Protein AF-A0A0A0N286-F1 (afdb_monomer_lite)

Sequence (218 aa):
VTVPFTLQSCTKPLTYGIALEQLGQEVVHSYVGQEPSGRNFNELVLDYNKKPHNPMINAGAILICSLLKTLVKSELTLAEKFDYTMDYFKRLAGGEYLGFNNSVFLSERESADRNYALGFYMRENKCYPEKTNLKECMDFYFQCCAMEANCESMSVMAATLANGGICPITEEKVLKPDSIRDVLSLMHSCGMYDYSGQFAFKVGLPAKSGVCGGMLVV

pLDDT: mean 96.51, std 3.92, range [70.81, 98.88]

Foldseek 3Di:
DFDKDFCALVLQLLLLLVLCQQPNDVVLCVQAAQAAPVDFLLDLDADPLLHHHHSSGLLNVLQSLQCLCCPPPVVDDLVVSLVVSQVLLCQLLVNADKAFDVVQLVVCVVVVPSSVVSLVSSVVSVSHDPPGDSVSSVSSSSRSRRMMDDPSSLQQNLVCLVVQQQRPVNRDRSGHNVSSVSSFSCLQQPADGVCSVVCCVPPVWRWHDRPRRDMRTD

Radius of gyration: 15.81 Å; chains: 1; bounding box: 43×36×38 Å

Structure (mmCIF, N/CA/C/O backbone):
data_AF-A0A0A0N286-F1
#
_entry.id   AF-A0A0A0N286-F1
#
loop_
_atom_site.group_PDB
_atom_site.id
_atom_site.type_symbol
_atom_site.label_atom_id
_atom_site.label_alt_id
_atom_site.label_comp_id
_atom_site.label_asym_id
_atom_site.label_entity_id
_atom_site.label_seq_id
_atom_site.pdbx_PDB_ins_code
_atom_site.Cartn_x
_atom_site.Cartn_y
_atom_site.Cartn_z
_atom_site.occupancy
_atom_site.B_iso_or_equiv
_atom_site.auth_seq_id
_atom_site.auth_comp_id
_atom_site.auth_asym_id
_atom_site.auth_atom_id
_atom_site.pdbx_PDB_model_num
ATOM 1 N N . VAL A 1 1 ? 16.771 0.073 -14.067 1.00 70.81 1 VAL A N 1
ATOM 2 C CA . VAL A 1 1 ? 16.252 1.379 -14.571 1.00 70.81 1 VAL A CA 1
ATOM 3 C C . VAL A 1 1 ? 16.166 2.276 -13.363 1.00 70.81 1 VAL A C 1
ATOM 5 O O . VAL A 1 1 ? 15.361 2.007 -12.480 1.00 70.81 1 VAL A O 1
ATOM 8 N N . THR A 1 2 ? 17.030 3.284 -13.308 1.00 88.94 2 THR A N 1
ATOM 9 C CA . THR A 1 2 ? 17.309 4.064 -12.092 1.00 88.94 2 THR A CA 1
ATOM 10 C C . THR A 1 2 ? 16.474 5.336 -11.966 1.00 88.94 2 THR A C 1
ATOM 12 O O . THR A 1 2 ? 16.573 6.023 -10.955 1.00 88.94 2 THR A O 1
ATOM 15 N N . VAL A 1 3 ? 15.650 5.656 -12.970 1.00 96.31 3 VAL A N 1
ATOM 16 C CA . VAL A 1 3 ? 14.783 6.842 -12.966 1.00 96.31 3 VAL A CA 1
ATOM 17 C C . VAL A 1 3 ? 13.722 6.696 -11.867 1.00 96.31 3 VAL A C 1
ATOM 19 O O . VAL A 1 3 ? 12.961 5.725 -11.913 1.00 96.31 3 VAL A O 1
ATOM 22 N N . PRO A 1 4 ? 13.650 7.627 -10.897 1.00 96.88 4 PRO A N 1
ATOM 23 C CA . PRO A 1 4 ? 12.614 7.615 -9.873 1.00 96.88 4 PRO A CA 1
ATOM 24 C C . PRO A 1 4 ? 11.220 7.884 -10.440 1.00 96.88 4 PRO A C 1
ATOM 26 O O . PRO A 1 4 ? 11.049 8.695 -11.352 1.00 96.88 4 PRO A O 1
ATOM 29 N N . PHE A 1 5 ? 10.216 7.237 -9.861 1.00 97.94 5 PHE A N 1
ATOM 30 C CA . PHE A 1 5 ? 8.802 7.502 -10.103 1.00 97.94 5 PHE A CA 1
ATOM 31 C C . PHE A 1 5 ? 7.988 7.237 -8.833 1.00 97.94 5 PHE A C 1
ATOM 33 O O . PHE A 1 5 ? 8.401 6.474 -7.957 1.00 97.94 5 PHE A O 1
ATOM 40 N N . THR A 1 6 ? 6.812 7.859 -8.723 1.00 97.81 6 THR A N 1
ATOM 41 C CA . THR A 1 6 ? 5.932 7.651 -7.564 1.00 97.81 6 THR A CA 1
ATOM 42 C C . THR A 1 6 ? 5.326 6.251 -7.567 1.00 97.81 6 THR A C 1
ATOM 44 O O . THR A 1 6 ? 4.906 5.741 -8.603 1.00 97.81 6 THR A O 1
ATOM 47 N N . LEU A 1 7 ? 5.250 5.614 -6.401 1.00 97.88 7 LEU A N 1
ATOM 48 C CA . LEU A 1 7 ? 4.751 4.250 -6.246 1.00 97.88 7 LEU A CA 1
ATOM 49 C C . LEU A 1 7 ? 3.241 4.145 -6.470 1.00 97.88 7 LEU A C 1
ATOM 51 O O . LEU A 1 7 ? 2.750 3.097 -6.896 1.00 97.88 7 LEU A O 1
ATOM 55 N N . GLN A 1 8 ? 2.485 5.216 -6.224 1.00 97.88 8 GLN A N 1
ATOM 56 C CA . GLN A 1 8 ? 1.055 5.264 -6.505 1.00 97.88 8 GLN A CA 1
ATOM 57 C C . GLN A 1 8 ? 0.311 4.101 -5.830 1.00 97.88 8 GLN A C 1
ATOM 59 O O . GLN A 1 8 ? 0.479 3.833 -4.644 1.00 97.88 8 GLN A O 1
ATOM 64 N N . SER A 1 9 ? -0.518 3.366 -6.576 1.00 97.88 9 SER A N 1
ATOM 65 C CA . SER A 1 9 ? -1.252 2.213 -6.048 1.00 97.88 9 SER A CA 1
ATOM 66 C C . SER A 1 9 ? -0.376 0.993 -5.743 1.00 97.88 9 SER A C 1
ATOM 68 O O . SER A 1 9 ? -0.884 0.065 -5.116 1.00 97.88 9 SER A O 1
ATOM 70 N N . CYS A 1 10 ? 0.906 0.982 -6.124 1.00 98.44 10 CYS A N 1
ATOM 71 C CA . CYS A 1 10 ? 1.839 -0.079 -5.740 1.00 98.44 10 CYS A CA 1
ATOM 72 C C . CYS A 1 10 ? 2.179 -0.045 -4.241 1.00 98.44 10 CYS A C 1
ATOM 74 O O . CYS A 1 10 ? 2.668 -1.038 -3.717 1.00 98.44 10 CYS A O 1
ATOM 76 N N . THR A 1 11 ? 1.863 1.042 -3.524 1.00 98.38 11 THR A N 1
ATOM 77 C CA . THR A 1 11 ? 2.020 1.100 -2.059 1.00 98.38 11 THR A CA 1
ATOM 78 C C . THR A 1 11 ? 0.969 0.304 -1.301 1.00 98.38 11 THR A C 1
ATOM 80 O O . THR A 1 11 ? 1.236 -0.141 -0.191 1.00 98.38 11 THR A O 1
ATOM 83 N N . LYS A 1 12 ? -0.211 0.087 -1.894 1.00 98.75 12 LYS A N 1
ATOM 84 C CA . LYS A 1 12 ? -1.354 -0.586 -1.260 1.00 98.75 12 LYS A CA 1
ATOM 85 C C . LYS A 1 12 ? -1.022 -1.972 -0.677 1.00 98.75 12 LYS A C 1
ATOM 87 O O . LYS A 1 12 ? -1.337 -2.191 0.492 1.00 98.75 12 LYS A O 1
ATOM 92 N N . PRO A 1 13 ? -0.379 -2.905 -1.413 1.00 98.75 13 PRO A N 1
ATOM 93 C CA . PRO A 1 13 ? 0.009 -4.195 -0.839 1.00 98.75 13 PRO A CA 1
ATOM 94 C C . PRO A 1 13 ? 1.030 -4.053 0.293 1.00 98.75 13 PRO A C 1
ATOM 96 O O . PRO A 1 13 ? 0.989 -4.819 1.250 1.00 98.75 13 PRO A O 1
ATOM 99 N N . LEU A 1 14 ? 1.912 -3.056 0.215 1.00 98.75 14 LEU A N 1
ATOM 100 C CA . LEU A 1 14 ? 2.970 -2.843 1.199 1.00 98.75 14 LEU A CA 1
ATOM 101 C C . LEU A 1 14 ? 2.401 -2.275 2.506 1.00 98.75 14 LEU A C 1
ATOM 103 O O . LEU A 1 14 ? 2.672 -2.812 3.576 1.00 98.75 14 LEU A O 1
ATOM 107 N N . THR A 1 15 ? 1.540 -1.253 2.443 1.00 98.75 15 THR A N 1
ATOM 108 C CA . THR A 1 15 ? 0.860 -0.715 3.635 1.00 98.75 15 THR A CA 1
ATOM 109 C C . THR A 1 15 ? -0.093 -1.731 4.258 1.00 98.75 15 THR A C 1
ATOM 111 O O . THR A 1 15 ? -0.182 -1.812 5.483 1.00 98.75 15 THR A O 1
ATOM 114 N N . TYR A 1 16 ? -0.753 -2.558 3.441 1.00 98.88 16 TYR A N 1
ATOM 115 C CA . TYR A 1 16 ? -1.540 -3.692 3.924 1.00 98.88 16 TYR A CA 1
ATOM 116 C C . TYR A 1 16 ? -0.669 -4.723 4.655 1.00 98.88 16 TYR A C 1
ATOM 118 O O . TYR A 1 16 ? -1.016 -5.122 5.766 1.00 98.88 16 TYR A O 1
ATOM 126 N N . GLY A 1 17 ? 0.496 -5.076 4.103 1.00 98.81 17 GLY A N 1
ATOM 127 C CA . GLY A 1 17 ? 1.467 -5.951 4.765 1.00 98.81 17 GLY A CA 1
ATOM 128 C C . GLY A 1 17 ? 1.922 -5.415 6.126 1.00 98.81 17 GLY A C 1
ATOM 129 O O . GLY A 1 17 ? 1.936 -6.163 7.102 1.00 98.81 17 GLY A O 1
ATOM 130 N N . ILE A 1 18 ? 2.201 -4.110 6.228 1.00 98.75 18 ILE A N 1
ATOM 131 C CA . ILE A 1 18 ? 2.547 -3.455 7.503 1.00 98.75 18 ILE A CA 1
ATOM 132 C C . ILE A 1 18 ? 1.379 -3.542 8.497 1.00 98.75 18 ILE A C 1
ATOM 134 O O . ILE A 1 18 ? 1.587 -3.843 9.673 1.00 98.75 18 ILE A O 1
ATOM 138 N N . ALA A 1 19 ? 0.142 -3.311 8.048 1.00 98.81 19 ALA A N 1
ATOM 139 C CA . ALA A 1 19 ? -1.031 -3.403 8.916 1.00 98.81 19 ALA A CA 1
ATOM 140 C C . ALA A 1 19 ? -1.240 -4.831 9.449 1.00 98.81 19 ALA A C 1
ATOM 142 O O . ALA A 1 19 ? -1.483 -5.002 10.643 1.00 98.81 19 ALA A O 1
ATOM 143 N N . LEU A 1 20 ? -1.086 -5.855 8.602 1.00 98.69 20 LEU A N 1
ATOM 144 C CA . LEU A 1 20 ? -1.143 -7.261 9.019 1.00 98.69 20 LEU A CA 1
ATOM 145 C C . LEU A 1 20 ? -0.027 -7.625 10.000 1.00 98.69 20 LEU A C 1
ATOM 147 O O . LEU A 1 20 ? -0.260 -8.366 10.961 1.00 98.69 20 LEU A O 1
ATOM 151 N N . GLU A 1 21 ? 1.180 -7.103 9.777 1.00 98.31 21 GLU A N 1
ATOM 152 C CA . GLU A 1 21 ? 2.317 -7.322 10.666 1.00 98.31 21 GLU A CA 1
ATOM 153 C C . GLU A 1 21 ? 2.010 -6.811 12.072 1.00 98.31 21 GLU A C 1
ATOM 155 O O . GLU A 1 21 ? 2.150 -7.562 13.036 1.00 98.31 21 GLU A O 1
ATOM 160 N N . GLN A 1 22 ? 1.516 -5.574 12.166 1.00 98.50 22 GLN A N 1
ATOM 161 C CA . GLN A 1 22 ? 1.307 -4.875 13.433 1.00 98.50 22 GLN A CA 1
ATOM 162 C C . GLN A 1 22 ? 0.020 -5.265 14.165 1.00 98.50 22 GLN A C 1
ATOM 164 O O . GLN A 1 22 ? 0.010 -5.299 15.392 1.00 98.50 22 GLN A O 1
ATOM 169 N N . LEU A 1 23 ? -1.068 -5.525 13.438 1.00 98.50 23 LEU A N 1
ATOM 170 C CA . LEU A 1 23 ? -2.402 -5.715 14.024 1.00 98.50 23 LEU A CA 1
ATOM 171 C C . LEU A 1 23 ? -2.922 -7.152 13.891 1.00 98.50 23 LEU A C 1
ATOM 173 O O . LEU A 1 23 ? -3.830 -7.544 14.618 1.00 98.50 23 LEU A O 1
ATOM 177 N N . GLY A 1 24 ? -2.354 -7.948 12.982 1.00 98.38 24 GLY A N 1
ATOM 178 C CA . GLY A 1 24 ? -2.840 -9.292 12.672 1.00 98.38 24 GLY A CA 1
ATOM 179 C C . GLY A 1 24 ? -4.068 -9.311 11.754 1.00 98.38 24 GLY A C 1
ATOM 180 O O . GLY A 1 24 ? -4.745 -8.305 11.540 1.00 98.38 24 GLY A O 1
ATOM 181 N N . GLN A 1 25 ? -4.348 -10.492 11.199 1.00 97.88 25 GLN A N 1
ATOM 182 C CA . GLN A 1 25 ? -5.417 -10.709 10.216 1.00 97.88 25 GLN A CA 1
ATOM 183 C C . GLN A 1 25 ? -6.802 -10.386 10.765 1.00 97.88 25 GLN A C 1
ATOM 185 O O . GLN A 1 25 ? -7.568 -9.689 10.106 1.00 97.88 25 GLN A O 1
ATOM 190 N N . GLU A 1 26 ? -7.112 -10.867 11.971 1.00 98.06 26 GLU A N 1
ATOM 191 C CA . GLU A 1 26 ? -8.440 -10.713 12.572 1.00 98.06 26 GLU A CA 1
ATOM 192 C C . GLU A 1 26 ? -8.813 -9.240 12.742 1.00 98.06 26 GLU A C 1
ATOM 194 O O . GLU A 1 26 ? -9.893 -8.815 12.328 1.00 98.06 26 GLU A O 1
ATOM 199 N N . VAL A 1 27 ? -7.892 -8.434 13.278 1.00 98.44 27 VAL A N 1
ATOM 200 C CA . VAL A 1 27 ? -8.121 -7.000 13.464 1.00 98.44 27 VAL A CA 1
ATOM 201 C C . VAL A 1 27 ? -8.254 -6.312 12.114 1.00 98.44 27 VAL A C 1
ATOM 203 O O . VAL A 1 27 ? -9.240 -5.613 11.898 1.00 98.44 27 VAL A O 1
ATOM 206 N N . VAL A 1 28 ? -7.322 -6.523 11.180 1.00 98.62 28 VAL A N 1
ATOM 207 C CA . VAL A 1 28 ? -7.365 -5.855 9.868 1.00 98.62 28 VAL A CA 1
ATOM 208 C C . VAL A 1 28 ? -8.657 -6.192 9.118 1.00 98.62 28 VAL A C 1
ATOM 210 O O . VAL A 1 28 ? -9.354 -5.288 8.652 1.00 98.62 28 VAL A O 1
ATOM 213 N N . HIS A 1 29 ? -9.041 -7.467 9.069 1.00 98.31 29 HIS A N 1
ATOM 214 C CA . HIS A 1 29 ? -10.219 -7.917 8.324 1.00 98.31 29 HIS A CA 1
ATOM 215 C C . HIS A 1 29 ? -11.553 -7.745 9.057 1.00 98.31 29 HIS A C 1
ATOM 217 O O . HIS A 1 29 ? -12.630 -7.876 8.460 1.00 98.31 29 HIS A O 1
ATOM 223 N N . SER A 1 30 ? -11.518 -7.327 10.325 1.00 97.88 30 SER A N 1
ATOM 224 C CA . SER A 1 30 ? -12.701 -6.742 10.955 1.00 97.88 30 SER A CA 1
ATOM 225 C C . SER A 1 30 ? -13.142 -5.461 10.227 1.00 97.88 30 SER A C 1
ATOM 227 O O . SER A 1 30 ? -14.348 -5.255 10.087 1.00 97.88 30 SER A O 1
ATOM 229 N N . TYR A 1 31 ? -12.203 -4.705 9.636 1.00 98.25 31 TYR A N 1
ATOM 230 C CA . TYR A 1 31 ? -12.465 -3.445 8.932 1.00 98.25 31 TYR A CA 1
ATOM 231 C C . TYR A 1 31 ? -12.517 -3.569 7.401 1.00 98.25 31 TYR A C 1
ATOM 233 O O . TYR A 1 31 ? -13.334 -2.895 6.778 1.00 98.25 31 TYR A O 1
ATOM 241 N N . VAL A 1 32 ? -11.670 -4.398 6.774 1.00 98.12 32 VAL A N 1
ATOM 242 C CA . VAL A 1 32 ? -11.583 -4.533 5.301 1.00 98.12 32 VAL A CA 1
ATOM 243 C C . VAL A 1 32 ? -11.848 -5.966 4.834 1.00 98.12 32 VAL A C 1
ATOM 245 O O . VAL A 1 32 ? -11.391 -6.924 5.451 1.00 98.12 32 VAL A O 1
ATOM 248 N N . GLY A 1 33 ? -12.570 -6.128 3.727 1.00 97.56 33 GLY A N 1
ATOM 249 C CA . GLY A 1 33 ? -12.841 -7.427 3.115 1.00 97.56 33 GLY A CA 1
ATOM 250 C C . GLY A 1 33 ? -11.612 -8.086 2.473 1.00 97.56 33 GLY A C 1
ATOM 251 O O . GLY A 1 33 ? -10.486 -7.578 2.528 1.00 97.56 33 GLY A O 1
ATOM 252 N N . GLN A 1 34 ? -11.850 -9.251 1.871 1.00 96.75 34 GLN A N 1
ATOM 253 C CA . GLN A 1 34 ? -10.829 -10.132 1.289 1.00 96.75 34 GLN A CA 1
ATOM 254 C C . GLN A 1 34 ? -11.149 -10.549 -0.154 1.00 96.75 34 GLN A C 1
ATOM 256 O O . GLN A 1 34 ? -10.466 -11.400 -0.716 1.00 96.75 34 GLN A O 1
ATOM 261 N N . GLU A 1 35 ? -12.178 -9.968 -0.769 1.00 94.69 35 GLU A N 1
ATOM 262 C CA . GLU A 1 35 ? -12.688 -10.443 -2.055 1.00 94.69 35 GLU A CA 1
ATOM 263 C C . GLU A 1 35 ? -12.604 -9.361 -3.141 1.00 94.69 35 GLU A C 1
ATOM 265 O O . GLU A 1 35 ? -12.638 -8.154 -2.852 1.00 94.69 35 GLU A O 1
ATOM 270 N N . PRO A 1 36 ? -12.485 -9.753 -4.421 1.00 92.19 36 PRO A N 1
ATOM 271 C CA . PRO A 1 36 ? -12.706 -8.838 -5.533 1.00 92.19 36 PRO A CA 1
ATOM 272 C C . PRO A 1 36 ? -14.101 -8.211 -5.441 1.00 92.19 36 PRO A C 1
ATOM 274 O O . PRO A 1 36 ? -15.060 -8.867 -5.051 1.00 92.19 36 PRO A O 1
ATOM 277 N N . SER A 1 37 ? -14.249 -6.949 -5.848 1.00 87.19 37 SER A N 1
ATOM 278 C CA . SER A 1 37 ? -15.559 -6.283 -5.796 1.00 87.19 37 SER A CA 1
ATOM 279 C C . SER A 1 37 ? -16.561 -6.819 -6.824 1.00 87.19 37 SER A C 1
ATOM 281 O O . SER A 1 37 ? -17.763 -6.638 -6.654 1.00 87.19 37 SER A O 1
ATOM 283 N N . GLY A 1 38 ? -16.088 -7.395 -7.937 1.00 84.25 38 GLY A N 1
ATOM 284 C CA . GLY A 1 38 ? -16.934 -7.728 -9.094 1.00 84.25 38 GLY A CA 1
ATOM 285 C C . GLY A 1 38 ? -17.591 -6.503 -9.755 1.00 84.25 38 GLY A C 1
ATOM 286 O O . GLY A 1 38 ? -18.485 -6.644 -10.586 1.00 84.25 38 GLY A O 1
ATOM 287 N N . ARG A 1 39 ? -17.160 -5.298 -9.370 1.00 83.62 39 ARG A N 1
ATOM 288 C CA . ARG A 1 39 ? -17.599 -3.986 -9.862 1.00 83.62 39 ARG A CA 1
ATOM 289 C C . ARG A 1 39 ? -16.408 -3.273 -10.483 1.00 83.62 39 ARG A C 1
ATOM 291 O O . ARG A 1 39 ? -15.271 -3.663 -10.214 1.00 83.62 39 ARG A O 1
ATOM 298 N N . ASN A 1 40 ? -16.652 -2.200 -11.234 1.00 80.31 40 ASN A N 1
ATOM 299 C CA . ASN A 1 40 ? -15.540 -1.389 -11.723 1.00 80.31 40 ASN A CA 1
ATOM 300 C C . ASN A 1 40 ? -14.719 -0.879 -10.531 1.00 80.31 40 ASN A C 1
ATOM 302 O O . ASN A 1 40 ? -15.277 -0.430 -9.526 1.00 80.31 40 ASN A O 1
ATOM 306 N N . PHE A 1 41 ? -13.393 -0.930 -10.636 1.00 75.12 41 PHE A N 1
ATOM 307 C CA . PHE A 1 41 ? -12.457 -0.680 -9.533 1.00 75.12 41 PHE A CA 1
ATOM 308 C C . PHE A 1 41 ? -12.625 0.691 -8.870 1.00 75.12 41 PHE A C 1
ATOM 310 O O . PHE A 1 41 ? -12.161 0.917 -7.752 1.00 75.12 41 PHE A O 1
ATOM 317 N N . ASN A 1 42 ? -13.230 1.630 -9.592 1.00 74.94 42 ASN A N 1
ATOM 318 C CA . ASN A 1 42 ? -13.397 3.003 -9.174 1.00 74.94 42 ASN A CA 1
ATOM 319 C C . ASN A 1 42 ? -14.775 3.263 -8.529 1.00 74.94 42 ASN A C 1
ATOM 321 O O . ASN A 1 42 ? -14.946 4.318 -7.914 1.00 74.94 42 ASN A O 1
ATOM 325 N N . GLU A 1 43 ? -15.754 2.358 -8.632 1.00 83.62 43 GLU A N 1
ATOM 326 C CA . GLU A 1 43 ? -17.098 2.550 -8.067 1.00 83.62 43 GLU A CA 1
ATOM 327 C C . GLU A 1 43 ? -17.076 2.821 -6.553 1.00 83.62 43 GLU A C 1
ATOM 329 O O . GLU A 1 43 ? -16.301 2.239 -5.794 1.00 83.62 43 GLU A O 1
ATOM 334 N N . LEU A 1 44 ? -17.946 3.734 -6.108 1.00 85.94 44 LEU A N 1
ATOM 335 C CA . LEU A 1 44 ? -18.092 4.104 -4.700 1.00 85.94 44 LEU A CA 1
ATOM 336 C C . LEU A 1 44 ? -19.029 3.112 -4.004 1.00 85.94 44 LEU A C 1
ATOM 338 O O . LEU A 1 44 ? -20.200 3.404 -3.777 1.00 85.94 44 LEU A O 1
ATOM 342 N N . VAL A 1 45 ? -18.518 1.915 -3.718 1.00 90.12 45 VAL A N 1
ATOM 343 C CA . VAL A 1 45 ? -19.318 0.808 -3.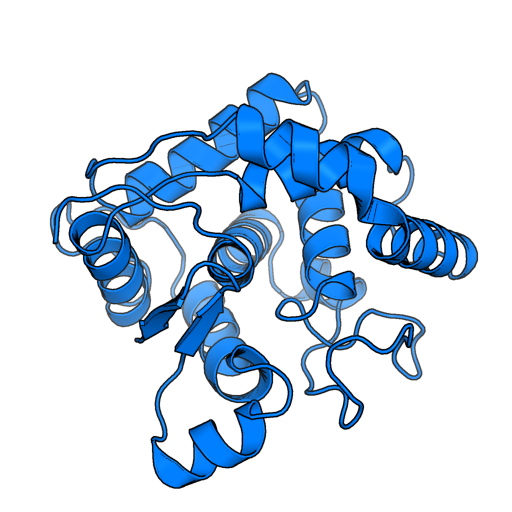185 1.00 90.12 45 VAL A CA 1
ATOM 344 C C . VAL A 1 45 ? -18.583 0.059 -2.072 1.00 90.12 45 VAL A C 1
ATOM 346 O O . VAL A 1 45 ? -17.369 -0.154 -2.124 1.00 90.12 45 VAL A O 1
ATOM 349 N N . LEU A 1 46 ? -19.347 -0.339 -1.056 1.00 93.69 46 LEU A N 1
ATOM 350 C CA . LEU A 1 46 ? -18.919 -1.200 0.048 1.00 93.69 46 LEU A CA 1
ATOM 351 C C . LEU A 1 46 ? -19.536 -2.592 -0.122 1.00 93.69 46 LEU A C 1
ATOM 353 O O . LEU A 1 46 ? -20.508 -2.753 -0.861 1.00 93.69 46 LEU A O 1
ATOM 357 N N . ASP A 1 47 ? -18.968 -3.584 0.551 1.00 91.88 47 ASP A N 1
ATOM 358 C CA . ASP A 1 47 ? -19.512 -4.936 0.584 1.00 91.88 47 ASP A CA 1
ATOM 359 C C . ASP A 1 47 ? -20.820 -5.008 1.402 1.00 91.88 47 ASP A C 1
ATOM 361 O O . ASP A 1 47 ? -21.297 -4.024 1.981 1.00 91.88 47 ASP A O 1
ATOM 365 N N . TYR A 1 48 ? -21.411 -6.200 1.475 1.00 90.19 48 TYR A N 1
ATOM 366 C CA . TYR A 1 48 ? -22.656 -6.445 2.211 1.00 90.19 48 TYR A CA 1
ATOM 367 C C . TYR A 1 48 ? -22.539 -6.205 3.730 1.00 90.19 48 TYR A C 1
ATOM 369 O O . TYR A 1 48 ? -23.550 -5.971 4.391 1.00 90.19 48 TYR A O 1
ATOM 377 N N . ASN A 1 49 ? -21.318 -6.208 4.274 1.00 92.31 49 ASN A N 1
ATOM 378 C CA . ASN A 1 49 ? -21.009 -5.894 5.669 1.00 92.31 49 ASN A CA 1
ATOM 379 C C . ASN A 1 49 ? -20.617 -4.422 5.873 1.00 92.31 49 ASN A C 1
ATOM 381 O O . ASN A 1 49 ? -20.171 -4.061 6.963 1.00 92.31 49 ASN A O 1
ATOM 385 N N . LYS A 1 50 ? -20.780 -3.569 4.852 1.00 93.50 50 LYS A N 1
ATOM 386 C CA . LYS A 1 50 ? -20.376 -2.156 4.857 1.00 93.50 50 LYS A CA 1
ATOM 387 C C . LYS A 1 50 ? -18.871 -1.955 5.057 1.00 93.50 50 LYS A C 1
ATOM 389 O O . LYS A 1 50 ? -18.451 -0.975 5.668 1.00 93.50 50 LYS A O 1
ATOM 394 N N . LYS A 1 51 ? -18.051 -2.852 4.516 1.00 96.25 51 LYS A N 1
ATOM 395 C CA . LYS A 1 51 ? -16.590 -2.732 4.484 1.00 96.25 51 LYS A CA 1
ATOM 396 C C . LYS A 1 51 ? -16.106 -2.464 3.064 1.00 96.25 51 LYS A C 1
ATOM 398 O O . LYS A 1 51 ? -16.761 -2.852 2.096 1.00 96.25 51 LYS A O 1
ATOM 403 N N . PRO A 1 52 ? -14.940 -1.836 2.878 1.00 97.06 52 PRO A N 1
ATOM 404 C CA . PRO A 1 52 ? -14.269 -1.882 1.590 1.00 97.06 52 PRO A CA 1
ATOM 405 C C . PRO A 1 52 ? -13.977 -3.331 1.188 1.00 97.06 52 PRO A C 1
ATOM 407 O O . PRO A 1 52 ? -13.527 -4.113 2.018 1.00 97.06 52 PRO A O 1
ATOM 410 N N . HIS A 1 53 ? -14.185 -3.673 -0.083 1.00 97.06 53 HIS A N 1
ATOM 411 C CA . HIS A 1 53 ? -14.092 -5.055 -0.575 1.00 97.06 53 HIS A CA 1
ATOM 412 C C . HIS A 1 53 ? -12.728 -5.717 -0.333 1.00 97.06 53 HIS A C 1
ATOM 414 O O . HIS A 1 53 ? -12.662 -6.897 -0.009 1.00 97.06 53 HIS A O 1
ATOM 420 N N . ASN A 1 54 ? -11.639 -4.963 -0.504 1.00 97.88 54 ASN A N 1
ATOM 421 C CA . ASN A 1 54 ? -10.268 -5.431 -0.314 1.00 97.88 54 ASN A CA 1
ATOM 422 C C . ASN A 1 54 ? -9.301 -4.232 -0.192 1.00 97.88 54 ASN A C 1
ATOM 424 O O . ASN A 1 54 ? -9.646 -3.122 -0.606 1.00 97.88 54 ASN A O 1
ATOM 428 N N . PRO A 1 55 ? -8.077 -4.422 0.331 1.00 98.19 55 PRO A N 1
ATOM 429 C CA . PRO A 1 55 ? -7.064 -3.367 0.458 1.00 98.19 55 PRO A CA 1
ATOM 430 C C . PRO A 1 55 ? -6.450 -2.885 -0.871 1.00 98.19 55 PRO A C 1
ATOM 432 O O . PRO A 1 55 ? -5.754 -1.871 -0.878 1.00 98.19 55 PRO A O 1
ATOM 435 N N . MET A 1 56 ? -6.689 -3.565 -2.000 1.00 97.94 56 MET A N 1
ATOM 436 C CA . MET A 1 56 ? -6.077 -3.212 -3.294 1.00 97.94 56 MET A CA 1
ATOM 437 C C . MET A 1 56 ? -6.844 -2.117 -4.053 1.00 97.94 56 MET A C 1
ATOM 439 O O . MET A 1 56 ? -6.296 -1.517 -4.984 1.00 97.94 56 MET A O 1
ATOM 443 N N . ILE A 1 57 ? -8.071 -1.801 -3.627 1.00 96.44 57 ILE A N 1
ATOM 444 C CA . ILE A 1 57 ? -8.859 -0.651 -4.097 1.00 96.44 57 ILE A CA 1
ATOM 445 C C . ILE A 1 57 ? -8.668 0.572 -3.188 1.00 96.44 57 ILE A C 1
ATOM 447 O O . ILE A 1 57 ? -8.227 0.455 -2.047 1.00 96.44 57 ILE A O 1
ATOM 451 N N . ASN A 1 58 ? -9.019 1.770 -3.670 1.00 96.44 58 ASN A N 1
ATOM 452 C CA . ASN A 1 58 ? -8.805 3.012 -2.911 1.00 96.44 58 ASN A CA 1
ATOM 453 C C . ASN A 1 58 ? -9.539 3.019 -1.563 1.00 96.44 58 ASN A C 1
ATOM 455 O O . ASN A 1 58 ? -8.961 3.451 -0.573 1.00 96.44 58 ASN A O 1
ATOM 459 N N . ALA A 1 59 ? -10.769 2.494 -1.509 1.00 97.00 59 ALA A N 1
ATOM 460 C CA . ALA A 1 59 ? -11.549 2.414 -0.272 1.00 97.00 59 ALA A CA 1
ATOM 461 C C . ALA A 1 59 ? -10.789 1.638 0.814 1.00 97.00 59 ALA A C 1
ATOM 463 O O . ALA A 1 59 ? -10.604 2.119 1.929 1.00 97.00 59 ALA A O 1
ATOM 464 N N . GLY A 1 60 ? -10.289 0.453 0.453 1.00 97.88 60 GLY A N 1
ATOM 465 C CA . GLY A 1 60 ? -9.541 -0.394 1.370 1.00 97.88 60 GLY A CA 1
ATOM 466 C C . GLY A 1 60 ? -8.191 0.204 1.722 1.00 97.88 60 GLY A C 1
ATOM 467 O O . GLY A 1 60 ? -7.822 0.185 2.884 1.00 97.88 60 GLY A O 1
ATOM 468 N N . ALA A 1 61 ? -7.483 0.808 0.771 1.00 98.25 61 ALA A N 1
ATOM 469 C CA . ALA A 1 61 ? -6.197 1.437 1.048 1.00 98.25 61 ALA A CA 1
ATOM 470 C C . ALA A 1 61 ? -6.306 2.649 1.992 1.00 98.25 61 ALA A C 1
ATOM 472 O O . ALA A 1 61 ? -5.502 2.772 2.913 1.00 98.25 61 ALA A O 1
ATOM 473 N N . ILE A 1 62 ? -7.321 3.506 1.820 1.00 98.25 62 ILE A N 1
ATOM 474 C CA . ILE A 1 62 ? -7.609 4.614 2.748 1.00 98.25 62 ILE A CA 1
ATOM 475 C C . ILE A 1 62 ? -7.919 4.058 4.140 1.00 98.25 62 ILE A C 1
ATOM 477 O O . ILE A 1 62 ? -7.405 4.554 5.144 1.00 98.25 62 ILE A O 1
ATOM 481 N N . LEU A 1 63 ? -8.724 2.997 4.206 1.00 98.44 63 LEU A N 1
ATOM 482 C CA . LEU A 1 63 ? -9.035 2.333 5.461 1.00 98.44 63 LEU A CA 1
ATOM 483 C C . LEU A 1 63 ? -7.778 1.729 6.113 1.00 98.44 63 LEU A C 1
ATOM 485 O O . LEU A 1 63 ? -7.558 1.963 7.296 1.00 98.44 63 LEU A O 1
ATOM 489 N N . ILE A 1 64 ? -6.905 1.048 5.367 1.00 98.75 64 ILE A N 1
ATOM 490 C CA . ILE A 1 64 ? -5.616 0.539 5.866 1.00 98.75 64 ILE A CA 1
ATOM 491 C C . ILE A 1 64 ? -4.753 1.677 6.424 1.00 98.75 64 ILE A C 1
ATOM 493 O O . ILE A 1 64 ? -4.248 1.567 7.541 1.00 98.75 64 ILE A O 1
ATOM 497 N N . CYS A 1 65 ? -4.640 2.800 5.709 1.00 98.44 65 CYS A N 1
ATOM 498 C CA . CYS A 1 65 ? -3.951 3.992 6.206 1.00 98.44 65 CYS A CA 1
ATOM 499 C C . CYS A 1 65 ? -4.574 4.509 7.512 1.00 98.44 65 CYS A C 1
ATOM 501 O O . CYS A 1 65 ? -3.841 4.902 8.420 1.00 98.44 65 CYS A O 1
ATOM 503 N N . SER A 1 66 ? -5.902 4.448 7.660 1.00 98.44 66 SER A N 1
ATOM 504 C CA . SER A 1 66 ? -6.567 4.821 8.913 1.00 98.44 66 SER A CA 1
ATOM 505 C C . SER A 1 66 ? -6.250 3.873 10.073 1.00 98.44 66 SER A C 1
ATOM 507 O O . SER A 1 66 ? -6.042 4.352 11.190 1.00 98.44 66 SER A O 1
ATOM 509 N N . LEU A 1 67 ? -6.143 2.558 9.820 1.00 98.56 67 LEU A N 1
ATOM 510 C CA . LEU A 1 67 ? -5.750 1.566 10.829 1.00 98.56 67 LEU A CA 1
ATOM 511 C C . LEU A 1 67 ? -4.326 1.836 11.305 1.00 98.56 67 LEU A C 1
ATOM 513 O O . LEU A 1 67 ? -4.074 1.907 12.507 1.00 98.56 67 LEU A O 1
ATOM 517 N N . LEU A 1 68 ? -3.407 2.054 10.361 1.00 98.31 68 LEU A N 1
ATOM 518 C CA . LEU A 1 68 ? -2.034 2.425 10.677 1.00 98.31 68 LEU A CA 1
ATOM 519 C C . LEU A 1 68 ? -2.011 3.717 11.495 1.00 98.31 68 LEU A C 1
ATOM 521 O O . LEU A 1 68 ? -1.408 3.727 12.564 1.00 98.31 68 LEU A O 1
ATOM 525 N N . LYS A 1 69 ? -2.691 4.784 11.048 1.00 97.62 69 LYS A N 1
ATOM 526 C CA . LYS A 1 69 ? -2.686 6.087 11.733 1.00 97.62 69 LYS A CA 1
ATOM 527 C C . LYS A 1 69 ? -3.299 6.046 13.135 1.00 97.62 69 LYS A C 1
ATOM 529 O O . LYS A 1 69 ? -2.814 6.760 14.010 1.00 97.62 69 LYS A O 1
ATOM 534 N N . THR A 1 70 ? -4.347 5.248 13.331 1.00 97.19 70 THR A N 1
ATOM 535 C CA . THR A 1 70 ? -5.201 5.309 14.527 1.00 97.19 70 THR A CA 1
ATOM 536 C C . THR A 1 70 ? -4.881 4.217 15.550 1.00 97.19 70 THR A C 1
ATOM 538 O O . THR A 1 70 ? -4.981 4.476 16.745 1.00 97.19 70 THR A O 1
ATOM 541 N N . LEU A 1 71 ? -4.507 3.007 15.114 1.00 97.69 71 LEU A N 1
ATOM 542 C CA . LEU A 1 71 ? -4.363 1.835 15.994 1.00 97.69 71 LEU A CA 1
ATOM 543 C C . LEU A 1 71 ? -2.911 1.423 16.238 1.00 97.69 71 LEU A C 1
ATOM 545 O O . LEU A 1 71 ? -2.560 1.013 17.340 1.00 97.69 71 LEU A O 1
ATOM 549 N N . VAL A 1 72 ? -2.047 1.531 15.231 1.00 97.44 72 VAL A N 1
ATOM 550 C CA . VAL A 1 72 ? -0.604 1.314 15.417 1.00 97.44 72 VAL A CA 1
ATOM 551 C C . VAL A 1 72 ? -0.038 2.592 16.015 1.00 97.44 72 VAL A C 1
ATOM 553 O O . VAL A 1 72 ? -0.415 3.642 15.517 1.00 97.44 72 VAL A O 1
ATOM 556 N N . LYS A 1 73 ? 0.846 2.550 17.024 1.00 94.88 73 LYS A N 1
ATOM 557 C CA . LYS A 1 73 ? 1.591 3.720 17.563 1.00 94.88 73 LYS A CA 1
ATOM 558 C C . LYS A 1 73 ? 0.809 5.045 17.465 1.00 94.88 73 LYS A C 1
ATOM 560 O O . LYS A 1 73 ? 1.157 5.923 16.665 1.00 94.88 73 LYS A O 1
ATOM 565 N N . SER A 1 74 ? -0.348 5.085 18.129 1.00 93.69 74 SER A N 1
ATOM 566 C CA . SER A 1 74 ? -1.388 6.115 17.959 1.00 93.69 74 SER A CA 1
ATOM 567 C C . SER A 1 74 ? -0.961 7.509 18.432 1.00 93.69 74 SER A C 1
ATOM 569 O O . SER A 1 74 ? -1.526 8.515 18.013 1.00 93.69 74 SER A O 1
ATOM 571 N N . GLU A 1 75 ? 0.064 7.556 19.279 1.00 95.38 75 GLU A N 1
ATOM 572 C CA . GLU A 1 75 ? 0.704 8.749 19.820 1.00 95.38 75 GLU A CA 1
ATOM 573 C C . GLU A 1 75 ? 1.529 9.526 18.785 1.00 95.38 75 GLU A C 1
ATOM 575 O O . GLU A 1 75 ? 1.807 10.703 18.997 1.00 95.38 75 GLU A O 1
ATOM 580 N N . LEU A 1 76 ? 1.897 8.891 17.665 1.00 96.06 76 LEU A N 1
ATOM 581 C CA . LEU A 1 76 ? 2.718 9.519 16.635 1.00 96.06 76 LEU A CA 1
ATOM 582 C C . LEU A 1 76 ? 1.939 10.578 15.844 1.00 96.06 76 LEU A C 1
ATOM 584 O O . LEU A 1 76 ? 0.800 10.373 15.387 1.00 96.06 76 LEU A O 1
ATOM 588 N N . THR A 1 77 ? 2.617 11.698 15.608 1.00 97.06 77 THR A N 1
ATOM 589 C CA . THR A 1 77 ? 2.192 12.728 14.662 1.00 97.06 77 THR A CA 1
ATOM 590 C C . THR A 1 77 ? 2.120 12.164 13.242 1.00 97.06 77 THR A C 1
ATOM 592 O O . THR A 1 77 ? 2.652 11.097 12.934 1.00 97.06 77 THR A O 1
ATOM 595 N N . LEU A 1 78 ? 1.455 12.885 12.336 1.00 96.31 78 LEU A N 1
ATOM 596 C CA . LEU A 1 78 ? 1.369 12.474 10.933 1.00 96.31 78 LEU A CA 1
ATOM 597 C C . LEU A 1 78 ? 2.757 12.331 10.274 1.00 96.31 78 LEU A C 1
ATOM 599 O O . LEU A 1 78 ? 2.977 11.378 9.533 1.00 96.31 78 LEU A O 1
ATOM 603 N N . ALA A 1 79 ? 3.696 13.232 10.579 1.00 97.06 79 ALA A N 1
ATOM 604 C CA . ALA A 1 79 ? 5.057 13.182 10.043 1.00 97.06 79 ALA A CA 1
ATOM 605 C C . ALA A 1 79 ? 5.818 11.939 10.529 1.00 97.06 79 ALA A C 1
ATOM 607 O O . ALA A 1 79 ? 6.311 11.163 9.717 1.00 97.06 79 ALA A O 1
ATOM 608 N N . GLU A 1 80 ? 5.806 11.674 11.838 1.00 97.94 80 GLU A N 1
ATOM 609 C CA . GLU A 1 80 ? 6.431 10.470 12.406 1.00 97.94 80 GLU A CA 1
ATOM 610 C C . GLU A 1 80 ? 5.781 9.186 11.875 1.00 97.94 80 GLU A C 1
ATOM 612 O O . GLU A 1 80 ? 6.427 8.145 11.754 1.00 97.94 80 GLU A O 1
ATOM 617 N N . LYS A 1 81 ? 4.491 9.247 11.528 1.00 97.88 81 LYS A N 1
ATOM 618 C CA . LYS A 1 81 ? 3.779 8.126 10.920 1.00 97.88 81 LYS A CA 1
ATOM 619 C C . LYS A 1 81 ? 4.231 7.825 9.503 1.00 97.88 81 LYS A C 1
ATOM 621 O O . LYS A 1 81 ? 4.362 6.654 9.128 1.00 97.88 81 LYS A O 1
ATOM 626 N N . PHE A 1 82 ? 4.451 8.880 8.732 1.00 98.19 82 PHE A N 1
ATOM 627 C CA . PHE A 1 82 ? 5.039 8.783 7.413 1.00 98.19 82 PHE A CA 1
ATOM 628 C C . PHE A 1 82 ? 6.453 8.205 7.497 1.00 98.19 82 PHE A C 1
ATOM 630 O O . PHE A 1 82 ? 6.716 7.207 6.831 1.00 98.19 82 PHE A O 1
ATOM 637 N N . ASP A 1 83 ? 7.299 8.722 8.391 1.00 98.19 83 ASP A N 1
ATOM 638 C CA . ASP A 1 83 ? 8.661 8.214 8.597 1.00 98.19 83 ASP A CA 1
ATOM 639 C C . ASP A 1 83 ? 8.671 6.739 9.012 1.00 98.19 83 ASP A C 1
ATOM 641 O O . ASP A 1 83 ? 9.408 5.940 8.439 1.00 98.19 83 ASP A O 1
ATOM 645 N N . TYR A 1 84 ? 7.791 6.347 9.939 1.00 98.31 84 TYR A N 1
ATOM 646 C CA . TYR A 1 84 ? 7.616 4.951 10.348 1.00 98.31 84 TYR A CA 1
ATOM 647 C C . TYR A 1 84 ? 7.250 4.036 9.170 1.00 98.31 84 TYR A C 1
ATOM 649 O O . TYR A 1 84 ? 7.747 2.919 9.058 1.00 98.31 84 TYR A O 1
ATOM 657 N N . THR A 1 85 ? 6.383 4.499 8.272 1.00 98.44 85 THR A N 1
ATOM 658 C CA . THR A 1 85 ? 5.950 3.710 7.106 1.00 98.44 85 THR A CA 1
ATOM 659 C C . THR A 1 85 ? 7.038 3.655 6.039 1.00 98.44 85 THR A C 1
ATOM 661 O O . THR A 1 85 ? 7.280 2.605 5.448 1.00 98.44 85 THR A O 1
ATOM 664 N N . MET A 1 86 ? 7.730 4.773 5.827 1.00 98.12 86 MET A N 1
ATOM 665 C CA . MET A 1 86 ? 8.866 4.875 4.920 1.00 98.12 86 MET A CA 1
ATOM 666 C C . MET A 1 86 ? 10.028 3.982 5.375 1.00 98.12 86 MET A C 1
ATOM 668 O O . MET A 1 86 ? 10.688 3.370 4.540 1.00 98.12 86 MET A O 1
ATOM 672 N N . ASP A 1 87 ? 10.254 3.848 6.685 1.00 98.19 87 ASP A N 1
ATOM 673 C CA . ASP A 1 87 ? 11.235 2.919 7.256 1.00 98.19 87 ASP A CA 1
ATOM 674 C C . ASP A 1 87 ? 10.925 1.458 6.897 1.00 98.19 87 ASP A C 1
ATOM 676 O O . ASP A 1 87 ? 11.799 0.739 6.415 1.00 98.19 87 ASP A O 1
ATOM 680 N N . TYR A 1 88 ? 9.661 1.035 6.996 1.00 98.44 88 TYR A N 1
ATOM 681 C CA . TYR A 1 88 ? 9.257 -0.289 6.510 1.00 98.44 88 TYR A CA 1
ATOM 682 C C . TYR A 1 88 ? 9.562 -0.482 5.025 1.00 98.44 88 TYR A C 1
ATOM 684 O O . TYR A 1 88 ? 10.077 -1.528 4.639 1.00 98.44 88 TYR A O 1
ATOM 692 N N . PHE A 1 89 ? 9.276 0.516 4.188 1.00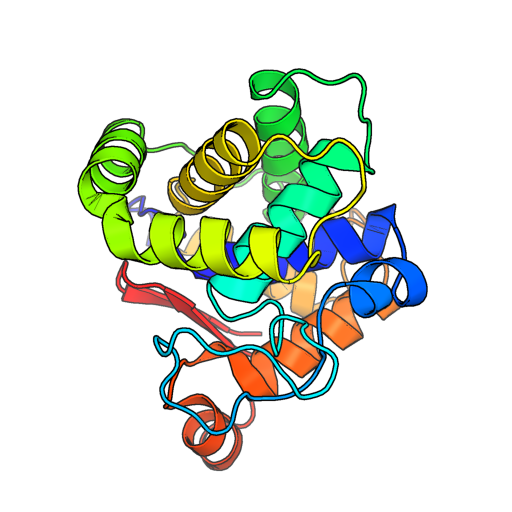 98.50 89 PHE A N 1
ATOM 693 C CA . PHE A 1 89 ? 9.561 0.428 2.757 1.00 98.50 89 PHE A CA 1
ATOM 694 C C . PHE A 1 89 ? 11.073 0.335 2.503 1.00 98.50 89 PHE A C 1
ATOM 696 O O . PHE A 1 89 ? 11.492 -0.458 1.662 1.00 98.50 89 PHE A O 1
ATOM 703 N N . LYS A 1 90 ? 11.900 1.071 3.258 1.00 98.31 90 LYS A N 1
ATOM 704 C CA . LYS A 1 90 ? 13.372 0.990 3.183 1.00 98.31 90 LYS A CA 1
ATOM 705 C C . LYS A 1 90 ? 13.888 -0.393 3.546 1.00 98.31 90 LYS A C 1
ATOM 707 O O . LYS A 1 90 ? 14.746 -0.916 2.840 1.00 98.31 90 LYS A O 1
ATOM 712 N N . ARG A 1 91 ? 13.336 -1.001 4.597 1.00 98.56 91 ARG A N 1
ATOM 713 C CA . ARG A 1 91 ? 13.675 -2.367 5.023 1.00 98.56 91 ARG A CA 1
ATOM 714 C C . ARG A 1 91 ? 13.271 -3.392 3.962 1.00 98.56 91 ARG A C 1
ATOM 716 O O . ARG A 1 91 ? 14.077 -4.239 3.589 1.00 98.56 91 ARG A O 1
ATOM 723 N N . LEU A 1 92 ? 12.069 -3.260 3.390 1.00 98.56 92 LEU A N 1
ATOM 724 C CA . LEU A 1 92 ? 11.602 -4.099 2.275 1.00 98.56 92 LEU A CA 1
ATOM 725 C C . LEU A 1 92 ? 12.480 -3.968 1.023 1.00 98.56 92 LEU A C 1
ATOM 727 O O . LEU A 1 92 ? 12.637 -4.944 0.295 1.00 98.56 92 LEU A O 1
ATOM 731 N N . ALA A 1 93 ? 13.032 -2.780 0.773 1.00 98.38 93 ALA A N 1
ATOM 732 C CA . ALA A 1 93 ? 13.919 -2.491 -0.351 1.00 98.38 93 ALA A CA 1
ATOM 733 C C . ALA A 1 93 ? 15.407 -2.741 -0.044 1.00 98.38 93 ALA A C 1
ATOM 735 O O . ALA A 1 93 ? 16.250 -2.462 -0.887 1.00 98.38 93 ALA A O 1
ATOM 736 N N . GLY A 1 94 ? 15.749 -3.205 1.163 1.00 97.88 94 GLY A N 1
ATOM 737 C CA . GLY A 1 94 ? 17.132 -3.459 1.576 1.00 97.88 94 GLY A CA 1
ATOM 738 C C . GLY A 1 94 ? 18.055 -2.236 1.527 1.00 97.88 94 GLY A C 1
ATOM 739 O O . GLY A 1 94 ? 19.248 -2.377 1.282 1.00 97.88 94 GLY A O 1
ATOM 740 N N . GLY A 1 95 ? 17.513 -1.036 1.756 1.00 94.31 95 GLY A N 1
ATOM 741 C CA . GLY A 1 95 ? 18.278 0.216 1.741 1.00 94.31 95 GLY A CA 1
ATOM 742 C C . GLY A 1 95 ? 18.454 0.866 0.363 1.00 94.31 95 GLY A C 1
ATOM 743 O O . GLY A 1 95 ? 19.120 1.896 0.276 1.00 94.31 95 GLY A O 1
ATOM 744 N N . GLU A 1 96 ? 17.839 0.311 -0.686 1.00 96.31 96 GLU A N 1
ATOM 745 C CA . GLU A 1 96 ? 17.767 0.928 -2.016 1.00 96.31 96 GLU A CA 1
ATOM 746 C C . GLU A 1 96 ? 17.040 2.286 -2.012 1.00 96.31 96 GLU A C 1
ATOM 748 O O . GLU A 1 96 ? 16.413 2.701 -1.029 1.00 96.31 96 GLU A O 1
ATOM 753 N N . TYR A 1 97 ? 17.111 2.996 -3.144 1.00 97.00 97 TYR A N 1
ATOM 754 C CA . TYR A 1 97 ? 16.556 4.343 -3.276 1.00 97.00 97 TYR A CA 1
ATOM 755 C C . TYR A 1 97 ? 15.066 4.403 -2.913 1.00 97.00 97 TYR A C 1
ATOM 757 O O . TYR A 1 97 ? 14.226 3.731 -3.517 1.00 97.00 97 TYR A O 1
ATOM 765 N N . LEU A 1 98 ? 14.739 5.296 -1.985 1.00 97.44 98 LEU A N 1
ATOM 766 C CA . LEU A 1 98 ? 13.378 5.651 -1.623 1.00 97.44 98 LEU A CA 1
ATOM 767 C C . LEU A 1 98 ? 13.297 7.153 -1.367 1.00 97.44 98 LEU A C 1
ATOM 769 O O . LEU A 1 98 ? 13.998 7.689 -0.506 1.00 97.44 98 LEU A O 1
ATOM 773 N N . GLY A 1 99 ? 12.436 7.820 -2.126 1.00 97.38 99 GLY A N 1
ATOM 774 C CA . GLY A 1 99 ? 12.226 9.261 -2.099 1.00 97.38 99 GLY A CA 1
ATOM 775 C C . GLY A 1 99 ? 10.777 9.639 -1.810 1.00 97.38 99 GLY A C 1
ATOM 776 O O . GLY A 1 99 ? 9.940 8.809 -1.453 1.00 97.38 99 GLY A O 1
ATOM 777 N N . PHE A 1 100 ? 10.471 10.919 -1.975 1.00 98.25 100 PHE A N 1
ATOM 778 C CA . PHE A 1 100 ? 9.125 11.447 -1.808 1.00 98.25 100 PHE A CA 1
ATOM 779 C C . PHE A 1 100 ? 8.910 12.630 -2.743 1.00 98.25 100 PHE A C 1
ATOM 781 O O . PHE A 1 100 ? 9.678 13.594 -2.724 1.00 98.25 100 PHE A O 1
ATOM 788 N N . ASN A 1 101 ? 7.826 12.584 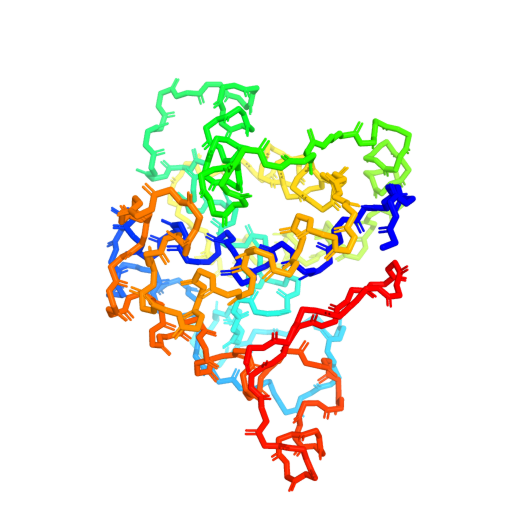-3.513 1.00 98.25 101 ASN A N 1
ATOM 789 C CA . ASN A 1 101 ? 7.486 13.633 -4.455 1.00 98.25 101 ASN A CA 1
ATOM 790 C C . ASN A 1 101 ? 6.434 14.581 -3.872 1.00 98.25 101 ASN A C 1
ATOM 792 O O . ASN A 1 101 ? 5.226 14.362 -3.997 1.00 98.25 101 ASN A O 1
ATOM 796 N N . ASN A 1 102 ? 6.888 15.679 -3.266 1.00 97.75 102 ASN A N 1
ATOM 797 C CA . ASN A 1 102 ? 5.978 16.666 -2.684 1.00 97.75 102 ASN A CA 1
ATOM 798 C C . ASN A 1 102 ? 5.040 17.302 -3.730 1.00 97.75 102 ASN A C 1
ATOM 800 O O . ASN A 1 102 ? 3.891 17.603 -3.417 1.00 97.75 102 ASN A O 1
ATOM 804 N N . SER A 1 103 ? 5.493 17.484 -4.973 1.00 97.50 103 SER A N 1
ATOM 805 C CA . SER A 1 103 ? 4.662 18.050 -6.043 1.00 97.50 103 SER A CA 1
ATOM 806 C C . SER A 1 103 ? 3.488 17.135 -6.400 1.00 97.50 103 SER A C 1
ATOM 808 O O . SER A 1 103 ? 2.362 17.616 -6.514 1.00 97.50 103 SER A O 1
ATOM 810 N N . VAL A 1 104 ? 3.724 15.822 -6.513 1.00 96.88 104 VAL A N 1
ATOM 811 C CA . VAL A 1 104 ? 2.656 14.833 -6.736 1.00 96.88 104 VAL A CA 1
ATOM 812 C C . VAL A 1 104 ? 1.718 14.773 -5.535 1.00 96.88 104 VAL A C 1
ATOM 814 O O . VAL A 1 104 ? 0.509 14.823 -5.727 1.00 96.88 104 VAL A O 1
ATOM 817 N N . PHE A 1 105 ? 2.245 14.760 -4.306 1.00 97.69 105 PHE A N 1
ATOM 818 C CA . PHE A 1 105 ? 1.417 14.795 -3.096 1.00 97.69 105 PHE A CA 1
ATOM 819 C C . PHE A 1 105 ? 0.454 15.993 -3.077 1.00 97.69 105 PHE A C 1
ATOM 821 O O . PHE A 1 105 ? -0.744 15.821 -2.851 1.00 97.69 105 PHE A O 1
ATOM 828 N N . LEU A 1 106 ? 0.960 17.206 -3.330 1.00 96.75 106 LEU A N 1
ATOM 829 C CA . LEU A 1 106 ? 0.133 18.414 -3.353 1.00 96.75 106 LEU A CA 1
ATOM 830 C C . LEU A 1 106 ? -0.924 18.350 -4.464 1.00 96.75 106 LEU A C 1
ATOM 832 O O . LEU A 1 106 ? -2.088 18.651 -4.207 1.00 96.75 106 LEU A O 1
ATOM 836 N N . SER A 1 107 ? -0.534 17.902 -5.660 1.00 95.44 107 SER A N 1
ATOM 837 C CA . SER A 1 107 ? -1.439 17.766 -6.805 1.00 95.44 107 SER A CA 1
ATOM 838 C C . SER A 1 107 ? -2.547 16.735 -6.563 1.00 95.44 107 SER A C 1
ATOM 840 O O . SER A 1 107 ? -3.717 17.008 -6.846 1.00 95.44 107 SER A O 1
ATOM 842 N N . GLU A 1 108 ? -2.214 15.573 -5.996 1.00 93.06 108 GLU A N 1
ATOM 843 C CA . GLU A 1 108 ? -3.199 14.551 -5.635 1.00 93.06 108 GLU A CA 1
ATOM 844 C C . GLU A 1 108 ? -4.156 15.064 -4.570 1.00 93.06 108 GLU A C 1
ATOM 846 O O . GLU A 1 108 ? -5.365 14.900 -4.707 1.00 93.06 108 GLU A O 1
ATOM 851 N N . ARG A 1 109 ? -3.636 15.735 -3.538 1.00 92.56 109 ARG A N 1
ATOM 852 C CA . ARG A 1 109 ? -4.455 16.275 -2.453 1.00 92.56 109 ARG A CA 1
ATOM 853 C C . ARG A 1 109 ? -5.457 17.322 -2.944 1.00 92.56 109 ARG A C 1
ATOM 855 O O . ARG A 1 109 ? -6.582 17.341 -2.449 1.00 92.56 109 ARG A O 1
ATOM 862 N N . GLU A 1 110 ? -5.069 18.174 -3.893 1.00 93.06 110 GLU A N 1
ATOM 863 C CA . GLU A 1 110 ? -5.946 19.204 -4.472 1.00 93.06 110 GLU A CA 1
ATOM 864 C C . GLU A 1 110 ? -7.021 18.634 -5.408 1.00 93.06 110 GLU A C 1
ATOM 866 O O . GLU A 1 110 ? -8.112 19.189 -5.483 1.00 93.06 110 GLU A O 1
ATOM 871 N N . SER A 1 111 ? -6.748 17.517 -6.090 1.00 91.00 111 SER A N 1
ATOM 872 C CA . SER A 1 111 ? -7.651 16.911 -7.086 1.00 91.00 111 SER A CA 1
ATOM 873 C C . SER A 1 111 ? -8.378 15.648 -6.590 1.00 91.00 111 SER A C 1
ATOM 875 O O . SER A 1 111 ? -8.968 14.890 -7.364 1.00 91.00 111 SER A O 1
ATOM 877 N N . ALA A 1 112 ? -8.365 15.405 -5.279 1.00 92.50 112 ALA A N 1
ATOM 878 C CA . ALA A 1 112 ? -8.819 14.166 -4.654 1.00 92.50 112 ALA A CA 1
ATOM 879 C C . ALA A 1 112 ? -10.337 14.053 -4.395 1.00 92.50 112 ALA A C 1
ATOM 881 O O . ALA A 1 112 ? -10.741 13.254 -3.543 1.00 92.50 112 ALA A O 1
ATOM 882 N N . ASP A 1 113 ? -11.197 14.779 -5.114 1.00 94.75 113 ASP A N 1
ATOM 883 C CA . ASP A 1 113 ? -12.651 14.821 -4.863 1.00 94.75 113 ASP A CA 1
ATOM 884 C C . ASP A 1 113 ? -13.280 13.430 -4.709 1.00 94.75 113 ASP A C 1
ATOM 886 O O . ASP A 1 113 ? -14.028 13.168 -3.766 1.00 94.75 113 ASP A O 1
ATOM 890 N N . ARG A 1 114 ? -12.913 12.486 -5.587 1.00 92.88 114 ARG A N 1
ATOM 891 C CA . ARG A 1 114 ? -13.412 11.102 -5.527 1.00 92.88 114 ARG A CA 1
ATOM 892 C C . ARG A 1 114 ? -12.981 10.383 -4.250 1.00 92.88 114 ARG A C 1
ATOM 894 O O . ARG A 1 114 ? -13.782 9.670 -3.649 1.00 92.88 114 ARG A O 1
ATOM 901 N N . ASN A 1 115 ? -11.722 10.546 -3.846 1.00 95.25 115 ASN A N 1
ATOM 902 C CA . ASN A 1 115 ? -11.209 9.904 -2.640 1.00 95.25 115 ASN A CA 1
ATOM 903 C C . ASN A 1 115 ? -11.849 10.535 -1.392 1.00 95.25 115 ASN A C 1
ATOM 905 O O . ASN A 1 115 ? -12.171 9.808 -0.458 1.00 95.25 115 ASN A O 1
ATOM 909 N N . TYR A 1 116 ? -12.109 11.847 -1.382 1.00 96.25 116 TYR A N 1
ATOM 910 C CA . TYR A 1 116 ? -12.854 12.498 -0.299 1.00 96.25 116 TYR A CA 1
ATOM 911 C C . TYR A 1 116 ? -14.314 12.045 -0.241 1.00 96.25 116 TYR A C 1
ATOM 913 O O . TYR A 1 116 ? -14.798 11.725 0.844 1.00 96.25 116 TYR A O 1
ATOM 921 N N . ALA A 1 117 ? -15.004 11.948 -1.381 1.00 96.75 117 ALA A N 1
ATOM 922 C CA . ALA A 1 117 ? -16.366 11.418 -1.446 1.00 96.75 117 ALA A CA 1
ATOM 923 C C . ALA A 1 117 ? -16.437 9.999 -0.862 1.00 96.75 117 ALA A C 1
ATOM 925 O O . ALA A 1 117 ? -17.281 9.709 -0.014 1.00 96.75 117 ALA A O 1
ATOM 926 N N . LEU A 1 118 ? -15.488 9.140 -1.244 1.00 95.44 118 LEU A N 1
ATOM 927 C CA . LEU A 1 118 ? -15.333 7.800 -0.685 1.00 95.44 118 LEU A CA 1
ATOM 928 C C . LEU A 1 118 ? -15.027 7.832 0.816 1.00 95.44 118 LEU A C 1
ATOM 930 O O . LEU A 1 118 ? -15.614 7.078 1.588 1.00 95.44 118 LEU A O 1
ATOM 934 N N . GLY A 1 119 ? -14.142 8.736 1.234 1.00 96.88 119 GLY A N 1
ATOM 935 C CA . GLY A 1 119 ? -13.761 8.942 2.622 1.00 96.88 119 GLY A CA 1
ATOM 936 C C . GLY A 1 119 ? -14.958 9.274 3.512 1.00 96.88 119 GLY A C 1
ATOM 937 O O . GLY A 1 119 ? -15.144 8.652 4.559 1.00 96.88 119 GLY A O 1
ATOM 938 N N . PHE A 1 120 ? -15.804 10.205 3.070 1.00 97.69 120 PHE A N 1
ATOM 939 C CA . PHE A 1 120 ? -17.043 10.568 3.755 1.00 97.69 120 PHE A CA 1
ATOM 940 C C . PHE A 1 120 ? -18.087 9.450 3.713 1.00 97.69 120 PHE A C 1
ATOM 942 O O . PHE A 1 120 ? -18.714 9.185 4.736 1.00 97.69 120 PHE A O 1
ATOM 949 N N . TYR A 1 121 ? -18.227 8.753 2.583 1.00 97.31 121 TYR A N 1
ATOM 950 C CA . TYR A 1 121 ? -19.141 7.618 2.452 1.00 97.31 121 TYR A CA 1
ATOM 951 C C . TYR A 1 121 ? -18.792 6.473 3.416 1.00 97.31 121 TYR A C 1
ATOM 953 O O . TYR A 1 121 ? -19.669 5.927 4.087 1.00 97.31 121 TYR A O 1
ATOM 961 N N . MET A 1 122 ? -17.501 6.156 3.558 1.00 97.50 122 MET A N 1
ATOM 962 C CA . MET A 1 122 ? -17.007 5.195 4.550 1.00 97.50 122 MET A CA 1
ATOM 963 C C . MET A 1 122 ? -17.250 5.671 5.988 1.00 97.50 122 MET A C 1
ATOM 965 O O . MET A 1 122 ? -17.557 4.868 6.868 1.00 97.50 122 MET A O 1
ATOM 969 N N . ARG A 1 123 ? -17.159 6.982 6.245 1.00 97.00 123 ARG A N 1
ATOM 970 C CA . ARG A 1 123 ? -17.404 7.547 7.580 1.00 97.00 123 ARG A CA 1
ATOM 971 C C . ARG A 1 123 ? -18.868 7.418 7.984 1.00 97.00 123 ARG A C 1
ATOM 973 O O . ARG A 1 123 ? -19.140 7.000 9.105 1.00 97.00 123 ARG A O 1
ATOM 980 N N . GLU A 1 124 ? -19.784 7.720 7.069 1.00 96.81 124 GLU A N 1
ATOM 981 C CA . GLU A 1 124 ? -21.229 7.558 7.277 1.00 96.81 124 GLU A CA 1
ATOM 982 C C . GLU A 1 124 ? -21.594 6.100 7.595 1.00 96.81 124 GLU A C 1
ATOM 984 O O . GLU A 1 124 ? -22.404 5.817 8.476 1.00 96.81 124 GLU A O 1
ATOM 989 N N . ASN A 1 125 ? -20.921 5.153 6.940 1.00 96.94 125 ASN A N 1
ATOM 990 C CA . ASN A 1 125 ? -21.114 3.722 7.163 1.00 96.94 125 ASN A CA 1
ATOM 991 C C . ASN A 1 125 ? -20.314 3.150 8.346 1.00 96.94 125 ASN A C 1
ATOM 993 O O . ASN A 1 125 ? -20.355 1.941 8.565 1.00 96.94 125 ASN A O 1
ATOM 997 N N . LYS A 1 126 ? -19.637 3.999 9.135 1.00 96.75 126 LYS A N 1
ATOM 998 C CA . LYS A 1 126 ? -18.843 3.614 10.316 1.00 96.75 126 LYS A CA 1
ATOM 999 C C . LYS A 1 126 ? -17.737 2.596 10.007 1.00 96.75 126 LYS A C 1
ATOM 1001 O O . LYS A 1 126 ? -17.444 1.733 10.827 1.00 96.75 126 LYS A O 1
ATOM 1006 N N . CYS A 1 127 ? -17.108 2.704 8.836 1.00 97.81 127 CYS A N 1
ATOM 1007 C CA . CYS A 1 127 ? -16.032 1.792 8.444 1.00 97.81 127 CYS A CA 1
ATOM 1008 C C . CYS A 1 127 ? -14.733 2.016 9.229 1.00 97.81 127 CYS A C 1
ATOM 1010 O O . CYS A 1 127 ? -13.896 1.126 9.260 1.00 97.81 127 CYS A O 1
ATOM 1012 N N . TYR A 1 128 ? -14.513 3.206 9.791 1.00 97.88 128 TYR A N 1
ATOM 1013 C CA . TYR A 1 128 ? -13.248 3.557 10.440 1.00 97.88 128 TYR A CA 1
ATOM 1014 C C . TYR A 1 128 ? -13.208 3.144 11.914 1.00 97.88 128 TYR A C 1
ATOM 1016 O O . TYR A 1 128 ? -14.257 3.128 12.564 1.00 97.88 128 TYR A O 1
ATOM 1024 N N . PRO A 1 129 ? -12.008 2.908 12.475 1.00 96.75 129 PRO A N 1
ATOM 1025 C CA . PRO A 1 129 ? -11.827 2.836 13.917 1.00 96.75 129 PRO A CA 1
ATOM 1026 C C . PRO A 1 129 ? -12.366 4.074 14.641 1.00 96.75 129 PRO A C 1
ATOM 1028 O O . PRO A 1 129 ? -12.444 5.181 14.095 1.00 96.75 129 PRO A O 1
ATOM 1031 N N . GLU A 1 130 ? -12.694 3.906 15.919 1.00 94.19 130 GLU A N 1
ATOM 1032 C CA . GLU A 1 130 ? -13.039 5.044 16.763 1.00 94.19 130 GLU A CA 1
ATOM 1033 C C . GLU A 1 130 ? -11.879 6.051 16.825 1.00 94.19 130 GLU A C 1
ATOM 1035 O O . GLU A 1 130 ? -10.707 5.677 16.816 1.00 94.19 130 GLU A O 1
ATOM 1040 N N . LYS A 1 131 ? -12.209 7.346 16.921 1.00 91.12 131 LYS A N 1
ATOM 1041 C CA . LYS A 1 131 ? -11.253 8.474 16.985 1.00 91.12 131 LYS A CA 1
ATOM 1042 C C . LYS A 1 131 ? -10.436 8.725 15.712 1.00 91.12 131 LYS A C 1
ATOM 1044 O O . LYS A 1 131 ? -9.559 9.587 15.722 1.00 91.12 131 LYS A O 1
ATOM 1049 N N . THR A 1 132 ? -10.733 8.051 14.603 1.00 96.31 132 THR A N 1
ATOM 1050 C CA . THR A 1 132 ? -10.087 8.343 13.321 1.00 96.31 132 THR A CA 1
ATOM 1051 C C . THR A 1 132 ? -10.352 9.783 12.860 1.00 96.31 132 THR A C 1
ATOM 1053 O O . THR A 1 132 ? -11.497 10.201 12.671 1.00 96.31 132 THR A O 1
ATOM 1056 N N . ASN A 1 133 ? -9.277 10.535 12.601 1.00 96.56 133 ASN A N 1
ATOM 1057 C CA . ASN A 1 133 ? -9.338 11.819 11.905 1.00 96.56 133 ASN A CA 1
ATOM 1058 C C . ASN A 1 133 ? -9.247 11.585 10.391 1.00 96.56 133 ASN A C 1
ATOM 1060 O O . ASN A 1 133 ? -8.176 11.285 9.862 1.00 96.56 133 ASN A O 1
ATOM 1064 N N . LEU A 1 134 ? -10.374 11.745 9.687 1.00 95.94 134 LEU A N 1
ATOM 1065 C CA . LEU A 1 134 ? -10.442 11.502 8.244 1.00 95.94 134 LEU A CA 1
ATOM 1066 C C . LEU A 1 134 ? -9.430 12.351 7.465 1.00 95.94 134 LEU A C 1
ATOM 1068 O O . LEU A 1 134 ? -8.766 11.819 6.588 1.00 95.94 134 LEU A O 1
ATOM 1072 N N . LYS A 1 135 ? -9.268 13.639 7.793 1.00 96.00 135 LYS A N 1
ATOM 1073 C CA . LYS A 1 135 ? -8.355 14.524 7.054 1.00 96.00 135 LYS A CA 1
ATOM 1074 C C . LYS A 1 135 ? -6.909 14.037 7.153 1.00 96.00 135 LYS A C 1
ATOM 1076 O O . LYS A 1 135 ? -6.244 13.914 6.134 1.00 96.00 135 LYS A O 1
ATOM 1081 N N . GLU A 1 136 ? -6.460 13.693 8.359 1.00 96.81 136 GLU A N 1
ATOM 1082 C CA . GLU A 1 136 ? -5.116 13.138 8.564 1.00 96.81 136 GLU A CA 1
ATOM 1083 C C . GLU A 1 136 ? -4.931 11.797 7.850 1.00 96.81 136 GLU A C 1
ATOM 1085 O O . GLU A 1 136 ? -3.864 11.545 7.305 1.00 96.81 136 GLU A O 1
ATOM 1090 N N . CYS A 1 137 ? -5.959 10.945 7.814 1.00 96.50 137 CYS A N 1
ATOM 1091 C CA . CYS A 1 137 ? -5.882 9.667 7.101 1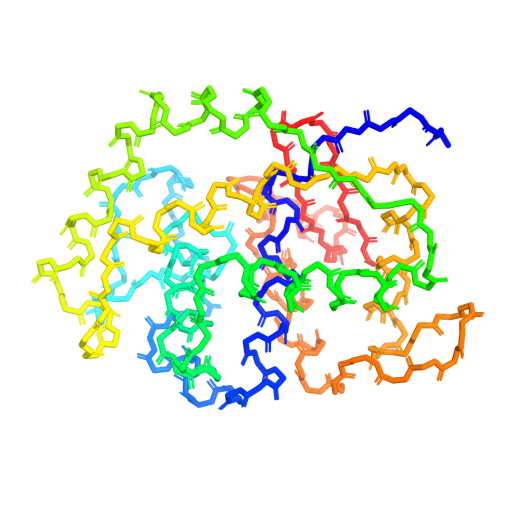.00 96.50 137 CYS A CA 1
ATOM 1092 C C . CYS A 1 137 ? -5.786 9.853 5.586 1.00 96.50 137 CYS A C 1
ATOM 1094 O O . CYS A 1 137 ? -5.053 9.119 4.929 1.00 96.50 137 CYS A O 1
ATOM 1096 N N . MET A 1 138 ? -6.509 10.832 5.039 1.00 97.06 138 MET A N 1
ATOM 1097 C CA . MET A 1 138 ? -6.444 11.189 3.623 1.00 97.06 138 MET A CA 1
ATOM 1098 C C . MET A 1 138 ? -5.069 11.761 3.271 1.00 97.06 138 MET A C 1
ATOM 1100 O O . MET A 1 138 ? -4.444 11.283 2.328 1.00 97.06 138 MET A O 1
ATOM 1104 N N . ASP A 1 139 ? -4.566 12.711 4.065 1.00 97.62 139 ASP A N 1
ATOM 1105 C CA . ASP A 1 139 ? -3.220 13.265 3.886 1.00 97.62 139 ASP A CA 1
ATOM 1106 C C . ASP A 1 139 ? -2.157 12.158 3.966 1.00 97.62 139 ASP A C 1
ATOM 1108 O O . ASP A 1 139 ? -1.294 12.078 3.095 1.00 97.62 139 ASP A O 1
ATOM 1112 N N . PHE A 1 140 ? -2.268 11.247 4.939 1.00 98.31 140 PHE A N 1
ATOM 1113 C CA . PHE A 1 140 ? -1.368 10.101 5.071 1.00 98.31 140 PHE A CA 1
ATOM 1114 C C . PHE A 1 140 ? -1.425 9.161 3.858 1.00 98.31 140 PHE A C 1
ATOM 1116 O O . PHE A 1 140 ? -0.391 8.733 3.349 1.00 98.31 140 PHE A O 1
ATOM 1123 N N . TYR A 1 141 ? -2.627 8.863 3.360 1.00 98.38 141 TYR A N 1
ATOM 1124 C CA . TYR A 1 141 ? -2.821 8.043 2.165 1.00 98.38 141 TYR A CA 1
ATOM 1125 C C . TYR A 1 141 ? -2.147 8.665 0.930 1.00 98.38 141 TYR A C 1
ATOM 1127 O O . TYR A 1 141 ? -1.410 7.971 0.228 1.00 98.38 141 TYR A O 1
ATOM 1135 N N . PHE A 1 142 ? -2.328 9.970 0.695 1.00 98.00 142 PHE A N 1
ATOM 1136 C CA . PHE A 1 142 ? -1.667 10.669 -0.415 1.00 98.00 142 PHE A CA 1
ATOM 1137 C C . PHE A 1 142 ? -0.149 10.720 -0.240 1.00 98.00 142 PHE A C 1
ATOM 1139 O O . PHE A 1 142 ? 0.588 10.533 -1.206 1.00 98.00 142 PHE A O 1
ATOM 1146 N N . GLN A 1 143 ? 0.340 10.902 0.991 1.00 98.31 143 GLN A N 1
ATOM 1147 C CA . GLN A 1 143 ? 1.772 10.834 1.271 1.00 98.31 143 GLN A CA 1
ATOM 1148 C C . GLN A 1 143 ? 2.355 9.463 0.902 1.00 98.31 143 GLN A C 1
ATOM 1150 O O . GLN A 1 143 ? 3.389 9.394 0.241 1.00 98.31 143 GLN A O 1
ATOM 1155 N N . CYS A 1 144 ? 1.679 8.367 1.262 1.00 98.19 144 CYS A N 1
ATOM 1156 C CA . CYS A 1 144 ? 2.100 7.027 0.856 1.00 98.19 144 CYS A CA 1
ATOM 1157 C C . CYS A 1 144 ? 2.117 6.869 -0.672 1.00 98.19 144 CYS A C 1
ATOM 1159 O O . CYS A 1 144 ? 3.096 6.363 -1.212 1.00 98.19 144 CYS A O 1
ATOM 1161 N N . CYS A 1 145 ? 1.082 7.311 -1.393 1.00 97.56 145 CYS A N 1
ATOM 1162 C CA . CYS A 1 145 ? 1.049 7.222 -2.860 1.00 97.56 145 CYS A CA 1
ATOM 1163 C C . CYS A 1 145 ? 2.162 8.029 -3.550 1.00 97.56 145 CYS A C 1
ATOM 1165 O O . CYS A 1 145 ? 2.661 7.605 -4.596 1.00 97.56 145 CYS A O 1
ATOM 1167 N N . ALA A 1 146 ? 2.596 9.132 -2.940 1.00 98.25 146 ALA A N 1
ATOM 1168 C CA . ALA A 1 146 ? 3.640 10.009 -3.459 1.00 98.25 146 ALA A CA 1
ATOM 1169 C C . ALA A 1 146 ? 5.080 9.613 -3.064 1.00 98.25 146 ALA A C 1
ATOM 1171 O O . ALA A 1 146 ? 6.022 10.316 -3.438 1.00 98.25 146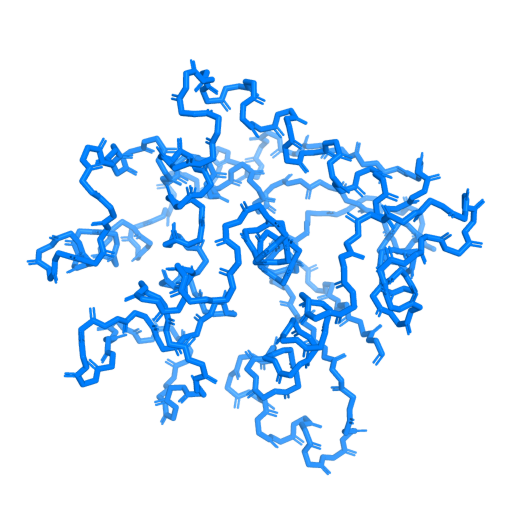 ALA A O 1
ATOM 1172 N N . MET A 1 147 ? 5.289 8.501 -2.346 1.00 98.38 147 MET A N 1
ATOM 1173 C CA . MET A 1 147 ? 6.632 7.926 -2.169 1.00 98.38 147 MET A CA 1
ATOM 1174 C C . MET A 1 147 ? 7.233 7.563 -3.530 1.00 98.38 147 MET A C 1
ATOM 1176 O O . MET A 1 147 ? 6.528 7.046 -4.395 1.00 98.38 147 MET A O 1
ATOM 1180 N N . GLU A 1 148 ? 8.526 7.805 -3.716 1.00 98.06 148 GLU A N 1
ATOM 1181 C CA . GLU A 1 148 ? 9.244 7.503 -4.956 1.00 98.06 148 GLU A CA 1
ATOM 1182 C C . GLU A 1 148 ? 10.166 6.307 -4.790 1.00 98.06 148 GLU A C 1
ATOM 1184 O O . GLU A 1 148 ? 10.844 6.167 -3.777 1.00 98.06 148 GLU A O 1
ATOM 1189 N N . ALA A 1 149 ? 10.233 5.483 -5.823 1.00 97.81 149 ALA A N 1
ATOM 1190 C CA . ALA A 1 149 ? 11.192 4.399 -5.956 1.00 97.81 149 ALA A CA 1
ATOM 1191 C C . ALA A 1 149 ? 11.674 4.344 -7.408 1.00 97.81 149 ALA A C 1
ATOM 1193 O O . ALA A 1 149 ? 11.134 5.024 -8.280 1.00 97.81 149 ALA A O 1
ATOM 1194 N N . ASN A 1 150 ? 12.674 3.517 -7.683 1.00 97.81 150 ASN A N 1
ATOM 1195 C CA . ASN A 1 150 ? 13.020 3.133 -9.047 1.00 97.81 150 ASN A CA 1
ATOM 1196 C C . ASN A 1 150 ? 12.758 1.625 -9.240 1.00 97.81 150 ASN A C 1
ATOM 1198 O O . ASN A 1 150 ? 12.294 0.935 -8.326 1.00 97.81 150 ASN A O 1
ATOM 1202 N N . CYS A 1 151 ? 13.029 1.098 -10.437 1.00 98.06 151 CYS A N 1
ATOM 1203 C CA . CYS A 1 151 ? 12.779 -0.319 -10.716 1.00 98.06 151 CYS A CA 1
ATOM 1204 C C . CYS A 1 151 ? 13.662 -1.266 -9.887 1.00 98.06 151 CYS A C 1
ATOM 1206 O O . CYS A 1 151 ? 13.252 -2.400 -9.667 1.00 98.06 151 CYS A O 1
ATOM 1208 N N . GLU A 1 152 ? 14.846 -0.826 -9.452 1.00 97.50 152 GLU A N 1
ATOM 1209 C CA . GLU A 1 152 ? 15.749 -1.622 -8.609 1.00 97.50 152 GLU A CA 1
ATOM 1210 C C . GLU A 1 152 ? 15.198 -1.726 -7.183 1.00 97.50 152 GLU A C 1
ATOM 1212 O O . GLU A 1 152 ? 15.002 -2.832 -6.688 1.00 97.50 152 GLU A O 1
ATOM 1217 N N . SER A 1 153 ? 14.787 -0.617 -6.562 1.00 97.75 153 SER A N 1
ATOM 1218 C CA . SER A 1 153 ? 14.159 -0.667 -5.236 1.00 97.75 153 SER A CA 1
ATOM 1219 C C . SER A 1 153 ? 12.870 -1.495 -5.245 1.00 97.75 153 SER A C 1
ATOM 1221 O O . SER A 1 153 ? 12.633 -2.302 -4.346 1.00 97.75 153 SER A O 1
ATOM 1223 N N . MET A 1 154 ? 12.025 -1.324 -6.272 1.00 98.00 154 MET A N 1
ATOM 1224 C CA . MET A 1 154 ? 10.778 -2.087 -6.389 1.00 98.00 154 MET A CA 1
ATOM 1225 C C . MET A 1 154 ? 11.012 -3.580 -6.633 1.00 98.00 154 MET A C 1
ATOM 1227 O O . MET A 1 154 ? 10.226 -4.389 -6.140 1.00 98.00 154 MET A O 1
ATOM 1231 N N . SER A 1 155 ? 12.061 -3.966 -7.369 1.00 98.38 155 SER A N 1
ATOM 1232 C CA . SER A 1 155 ? 12.368 -5.384 -7.579 1.00 98.38 155 SER A CA 1
ATOM 1233 C C . SER A 1 155 ? 12.835 -6.050 -6.286 1.00 98.38 155 SER A C 1
ATOM 1235 O O . SER A 1 155 ? 12.416 -7.172 -6.011 1.00 98.38 155 SER A O 1
ATOM 1237 N N . VAL A 1 156 ? 13.601 -5.346 -5.443 1.00 98.62 156 VAL A N 1
ATOM 1238 C CA . VAL A 1 156 ? 13.971 -5.844 -4.109 1.00 98.62 156 VAL A CA 1
ATOM 1239 C C . VAL A 1 156 ? 12.739 -5.970 -3.216 1.00 98.62 156 VAL A C 1
ATOM 1241 O O . VAL A 1 156 ? 12.552 -7.017 -2.606 1.00 98.62 156 VAL A O 1
ATOM 1244 N N . MET A 1 157 ? 11.840 -4.977 -3.199 1.00 98.69 157 MET A N 1
ATOM 1245 C CA . MET A 1 157 ? 10.575 -5.086 -2.455 1.00 98.69 157 MET A CA 1
ATOM 1246 C C . MET A 1 157 ? 9.749 -6.299 -2.898 1.00 98.69 157 MET A C 1
ATOM 1248 O O . MET A 1 157 ? 9.259 -7.044 -2.051 1.00 98.69 157 MET A O 1
ATOM 1252 N N . ALA A 1 158 ? 9.607 -6.524 -4.209 1.00 98.75 158 ALA A N 1
ATOM 1253 C CA . ALA A 1 158 ? 8.915 -7.696 -4.744 1.00 98.75 158 ALA A CA 1
ATOM 1254 C C . ALA A 1 158 ? 9.598 -9.003 -4.327 1.00 98.75 158 ALA A C 1
ATOM 1256 O O . ALA A 1 158 ? 8.929 -9.930 -3.877 1.00 98.75 158 ALA A O 1
ATOM 1257 N N . ALA A 1 159 ? 10.927 -9.063 -4.413 1.00 98.75 159 ALA A N 1
ATOM 1258 C CA . ALA A 1 159 ? 11.698 -10.231 -4.011 1.00 98.75 159 ALA A CA 1
ATOM 1259 C C . ALA A 1 159 ? 11.598 -10.502 -2.499 1.00 98.75 159 ALA A C 1
ATOM 1261 O O . ALA A 1 159 ? 11.528 -11.658 -2.093 1.00 98.75 159 ALA A O 1
ATOM 1262 N N . THR A 1 160 ? 11.492 -9.465 -1.663 1.00 98.81 160 THR A N 1
ATOM 1263 C CA . THR A 1 160 ? 11.197 -9.607 -0.229 1.00 98.81 160 THR A CA 1
ATOM 1264 C C . THR A 1 160 ? 9.832 -10.256 0.001 1.00 98.81 160 THR A C 1
ATOM 1266 O O . THR A 1 160 ? 9.701 -11.124 0.865 1.00 98.81 160 THR A O 1
ATOM 1269 N N . LEU A 1 161 ? 8.814 -9.892 -0.790 1.00 98.75 161 LEU A N 1
ATOM 1270 C CA . LEU A 1 161 ? 7.511 -10.565 -0.743 1.00 98.75 161 LEU A CA 1
ATOM 1271 C C . LEU A 1 161 ? 7.605 -12.017 -1.247 1.00 98.75 161 LEU A C 1
ATOM 1273 O O . LEU A 1 161 ? 7.050 -12.909 -0.611 1.00 98.75 161 LEU A O 1
ATOM 1277 N N . ALA A 1 162 ? 8.344 -12.270 -2.333 1.00 98.69 162 ALA A N 1
ATOM 1278 C CA . ALA A 1 162 ? 8.578 -13.618 -2.866 1.00 98.69 162 ALA A CA 1
ATOM 1279 C C . ALA A 1 162 ? 9.285 -14.529 -1.849 1.00 98.69 162 ALA A C 1
ATOM 1281 O O . ALA A 1 162 ? 9.013 -15.725 -1.770 1.00 98.69 162 ALA A O 1
ATOM 1282 N N . ASN A 1 163 ? 10.173 -13.950 -1.040 1.00 98.62 163 ASN A N 1
ATOM 1283 C CA . ASN A 1 163 ? 11.003 -14.644 -0.064 1.00 98.62 163 ASN A CA 1
ATOM 1284 C C . ASN A 1 163 ? 10.375 -14.682 1.343 1.00 98.62 163 ASN A C 1
ATOM 1286 O O . ASN A 1 163 ? 11.064 -14.604 2.361 1.00 98.62 163 ASN A O 1
ATOM 1290 N N . GLY A 1 164 ? 9.042 -14.744 1.427 1.00 98.25 164 GLY A N 1
ATOM 1291 C CA . GLY A 1 164 ? 8.338 -14.932 2.700 1.00 98.25 164 GLY A CA 1
ATOM 1292 C C . GLY A 1 164 ? 8.514 -13.786 3.703 1.00 98.25 164 GLY A C 1
ATOM 1293 O O . GLY A 1 164 ? 8.322 -13.997 4.901 1.00 98.25 164 GLY A O 1
ATOM 1294 N N . GLY A 1 165 ? 8.858 -12.584 3.226 1.00 98.38 165 GLY A N 1
ATOM 1295 C CA . GLY A 1 165 ? 9.030 -11.381 4.041 1.00 98.38 165 GLY A CA 1
ATOM 1296 C C . GLY A 1 165 ? 10.461 -11.146 4.517 1.00 98.38 165 GLY A C 1
ATOM 1297 O O . GLY A 1 165 ? 10.679 -10.249 5.333 1.00 98.38 165 GLY A O 1
ATOM 1298 N N . ILE A 1 166 ? 11.426 -11.929 4.023 1.00 98.81 166 ILE A N 1
ATOM 1299 C CA . ILE A 1 166 ? 12.856 -11.771 4.305 1.00 98.81 166 ILE A CA 1
ATOM 1300 C C . ILE A 1 166 ? 13.514 -11.039 3.136 1.00 98.81 166 ILE A C 1
ATOM 1302 O O . ILE A 1 166 ? 13.484 -11.521 2.003 1.00 98.81 166 ILE A O 1
ATOM 1306 N N . CYS A 1 167 ? 14.119 -9.883 3.403 1.00 98.62 167 CYS A N 1
ATOM 1307 C CA . CYS A 1 167 ? 14.786 -9.102 2.372 1.00 98.62 167 CYS A CA 1
ATOM 1308 C C . CYS A 1 167 ? 15.995 -9.874 1.819 1.00 98.62 167 CYS A C 1
ATOM 1310 O O . CYS A 1 167 ? 16.884 -10.238 2.589 1.00 98.62 167 CYS A O 1
ATOM 1312 N N . PRO A 1 168 ? 16.063 -10.144 0.504 1.00 98.44 168 PRO A N 1
ATOM 1313 C CA . PRO A 1 168 ? 17.062 -11.055 -0.056 1.00 98.44 168 PRO A CA 1
ATOM 1314 C C . PRO A 1 168 ? 18.487 -10.493 -0.039 1.00 98.44 168 PRO A C 1
ATOM 1316 O O . PRO A 1 168 ? 19.434 -11.260 -0.171 1.00 98.44 168 PRO A O 1
ATOM 1319 N N . ILE A 1 169 ? 18.648 -9.173 0.103 1.00 98.25 169 ILE A N 1
ATOM 1320 C CA . ILE A 1 169 ? 19.964 -8.513 0.091 1.00 98.25 169 ILE A CA 1
ATOM 1321 C C . ILE A 1 169 ? 20.468 -8.127 1.487 1.00 98.25 169 ILE A C 1
ATOM 1323 O O . ILE A 1 169 ? 21.649 -7.825 1.636 1.00 98.25 169 ILE A O 1
ATOM 1327 N N . THR A 1 170 ? 19.604 -8.145 2.509 1.00 98.44 170 THR A N 1
ATOM 1328 C CA . THR A 1 170 ? 19.988 -7.858 3.906 1.00 98.44 170 THR A CA 1
ATOM 1329 C C . THR A 1 170 ? 19.748 -9.023 4.863 1.00 98.44 170 THR A C 1
ATOM 1331 O O . THR A 1 170 ? 20.174 -8.947 6.010 1.00 98.44 170 THR A O 1
ATOM 1334 N N . GLU A 1 171 ? 19.040 -10.069 4.424 1.00 98.25 171 GLU A N 1
ATOM 1335 C CA . GLU A 1 171 ? 18.557 -11.197 5.240 1.00 98.25 171 GLU A CA 1
ATOM 1336 C C . GLU A 1 171 ? 17.639 -10.786 6.405 1.00 98.25 171 GLU A C 1
ATOM 1338 O O . GLU A 1 171 ? 17.282 -11.590 7.271 1.00 98.25 171 GLU A O 1
ATOM 1343 N N . GLU A 1 172 ? 17.196 -9.530 6.422 1.00 98.38 172 GLU A N 1
ATOM 1344 C CA . GLU A 1 172 ? 16.317 -9.023 7.456 1.00 98.38 172 GLU A CA 1
ATOM 1345 C C . GLU A 1 172 ? 14.895 -9.559 7.263 1.00 98.38 172 GLU A C 1
ATOM 1347 O O . GLU A 1 172 ? 14.288 -9.397 6.203 1.00 98.38 172 GLU A O 1
ATOM 1352 N N . LYS A 1 173 ? 14.315 -10.144 8.314 1.00 98.44 173 LYS A N 1
ATOM 1353 C CA . LYS A 1 173 ? 12.890 -10.479 8.344 1.00 98.44 173 LYS A CA 1
ATOM 1354 C C . LYS A 1 173 ? 12.061 -9.219 8.605 1.00 98.44 173 LYS A C 1
ATOM 1356 O O . LYS A 1 173 ? 11.957 -8.761 9.743 1.00 98.44 173 LYS A O 1
ATOM 1361 N N . VAL A 1 174 ? 11.449 -8.685 7.553 1.00 98.44 174 VAL A N 1
ATOM 1362 C CA . VAL A 1 174 ? 10.666 -7.441 7.598 1.00 98.44 174 VAL A CA 1
ATOM 1363 C C . VAL A 1 174 ? 9.187 -7.706 7.885 1.00 98.44 174 VAL A C 1
ATOM 1365 O O . VAL A 1 174 ? 8.561 -6.940 8.615 1.00 98.44 174 VAL A O 1
ATOM 1368 N N . LEU A 1 175 ? 8.634 -8.791 7.333 1.00 98.38 175 LEU A N 1
ATOM 1369 C CA . LEU A 1 175 ? 7.237 -9.206 7.507 1.00 98.38 175 LEU A CA 1
ATOM 1370 C C . LEU A 1 175 ? 7.156 -10.697 7.861 1.00 98.38 175 LEU A C 1
ATOM 1372 O O . LEU A 1 175 ? 8.008 -11.494 7.461 1.00 98.38 175 LEU A O 1
ATOM 1376 N N . LYS A 1 176 ? 6.125 -11.104 8.607 1.00 98.00 176 LYS A N 1
ATOM 1377 C CA . LYS A 1 176 ? 5.867 -12.518 8.909 1.00 98.00 176 LYS A CA 1
ATOM 1378 C C . LYS A 1 176 ? 5.266 -13.257 7.698 1.00 98.00 176 LYS A C 1
ATOM 1380 O O . LYS A 1 176 ? 4.471 -12.665 6.963 1.00 98.00 176 LYS A O 1
ATOM 1385 N N . PRO A 1 177 ? 5.556 -14.563 7.526 1.00 97.88 177 PRO A N 1
ATOM 1386 C CA . PRO A 1 177 ? 5.050 -15.350 6.398 1.00 97.88 177 PRO A CA 1
ATOM 1387 C C . PRO A 1 177 ? 3.524 -15.326 6.236 1.00 97.88 177 PRO A C 1
ATOM 1389 O O . PRO A 1 177 ? 3.031 -15.278 5.112 1.00 97.88 177 PRO A O 1
ATOM 1392 N N . ASP A 1 178 ? 2.771 -15.296 7.340 1.00 97.62 178 ASP A N 1
ATOM 1393 C CA . ASP A 1 178 ? 1.309 -15.196 7.287 1.00 97.62 178 ASP A CA 1
ATOM 1394 C C . ASP A 1 178 ? 0.833 -13.873 6.668 1.00 97.62 178 ASP A C 1
ATOM 1396 O O . ASP A 1 178 ? -0.077 -13.892 5.845 1.00 97.62 178 ASP A O 1
ATOM 1400 N N . SER A 1 179 ? 1.482 -12.741 6.982 1.00 98.44 179 SER A N 1
ATOM 1401 C CA . SER A 1 179 ? 1.168 -11.453 6.341 1.00 98.44 179 SER A CA 1
ATOM 1402 C C . SER A 1 179 ? 1.438 -11.502 4.841 1.00 98.44 179 SER A C 1
ATOM 1404 O O . SER A 1 179 ? 0.659 -10.991 4.042 1.00 98.44 179 SER A O 1
ATOM 1406 N N . ILE A 1 180 ? 2.551 -12.128 4.455 1.00 98.62 180 ILE A N 1
ATOM 1407 C CA . ILE A 1 180 ? 2.956 -12.257 3.054 1.00 98.62 180 ILE A CA 1
ATOM 1408 C C . ILE A 1 180 ? 1.950 -13.086 2.271 1.00 98.62 180 ILE A C 1
ATOM 1410 O O . ILE A 1 180 ? 1.522 -12.661 1.200 1.00 98.62 180 ILE A O 1
ATOM 1414 N N . ARG A 1 181 ? 1.518 -14.229 2.814 1.00 98.62 181 ARG A N 1
ATOM 1415 C CA . ARG A 1 181 ? 0.496 -15.072 2.186 1.00 98.62 181 ARG A CA 1
ATOM 1416 C C . ARG A 1 181 ? -0.754 -14.265 1.839 1.00 98.62 181 ARG A C 1
ATOM 1418 O O . ARG A 1 181 ? -1.250 -14.372 0.717 1.00 98.62 181 ARG A O 1
ATOM 1425 N N . ASP A 1 182 ? -1.252 -13.449 2.763 1.00 98.62 182 ASP A N 1
ATOM 1426 C CA . ASP A 1 182 ? -2.493 -12.704 2.540 1.00 98.62 182 ASP A CA 1
ATOM 1427 C C . ASP A 1 182 ? -2.289 -11.540 1.554 1.00 98.62 182 ASP A C 1
ATOM 1429 O O . ASP A 1 182 ? -3.125 -11.318 0.674 1.00 98.62 182 ASP A O 1
ATOM 1433 N N . VAL A 1 183 ? -1.145 -10.842 1.633 1.00 98.81 183 VAL A N 1
ATOM 1434 C CA . VAL A 1 183 ? -0.742 -9.814 0.653 1.00 98.81 183 VAL A CA 1
ATOM 1435 C C . VAL A 1 183 ? -0.720 -10.400 -0.757 1.00 98.81 183 VAL A C 1
ATOM 1437 O O . VAL A 1 183 ? -1.358 -9.847 -1.655 1.00 98.81 183 VAL A O 1
ATOM 1440 N N . LEU A 1 184 ? -0.039 -11.532 -0.951 1.00 98.81 184 LEU A N 1
ATOM 1441 C CA . LEU A 1 184 ? 0.078 -12.183 -2.256 1.00 98.81 184 LEU A CA 1
ATOM 1442 C C . LEU A 1 184 ? -1.267 -12.709 -2.759 1.00 98.81 184 LEU A C 1
ATOM 1444 O O . LEU A 1 184 ? -1.573 -12.558 -3.941 1.00 98.81 184 LEU A O 1
ATOM 1448 N N . SER A 1 185 ? -2.100 -13.247 -1.865 1.00 98.62 185 SER A N 1
ATOM 1449 C CA . SER A 1 185 ? -3.450 -13.713 -2.208 1.00 98.62 185 SER A CA 1
ATOM 1450 C C . SER A 1 185 ? -4.298 -12.580 -2.792 1.00 98.62 185 SER A C 1
ATOM 1452 O O . SER A 1 185 ? -4.916 -12.734 -3.845 1.00 98.62 185 SER A O 1
ATOM 1454 N N . LEU A 1 186 ? -4.266 -11.400 -2.168 1.00 98.62 186 LEU A N 1
ATOM 1455 C CA . LEU A 1 186 ? -5.040 -10.246 -2.628 1.00 98.62 186 LEU A CA 1
ATOM 1456 C C . LEU A 1 186 ? -4.401 -9.517 -3.811 1.00 98.62 186 LEU A C 1
ATOM 1458 O O . LEU A 1 186 ? -5.118 -8.946 -4.632 1.00 98.62 186 LEU A O 1
ATOM 1462 N N . MET A 1 187 ? -3.076 -9.550 -3.948 1.00 98.69 187 MET A N 1
ATOM 1463 C CA . MET A 1 187 ? -2.416 -9.105 -5.178 1.00 98.69 187 MET A CA 1
ATOM 1464 C C . MET A 1 187 ? -2.848 -9.970 -6.367 1.00 98.69 187 MET A C 1
ATOM 1466 O O . MET A 1 187 ? -3.162 -9.431 -7.426 1.00 98.69 187 MET A O 1
ATOM 1470 N N . HIS A 1 188 ? -2.938 -11.289 -6.182 1.00 98.50 188 HIS A N 1
ATOM 1471 C CA . HIS A 1 188 ? -3.362 -12.217 -7.226 1.00 98.50 188 HIS A CA 1
ATOM 1472 C C . HIS A 1 188 ? -4.793 -11.940 -7.711 1.00 98.50 188 HIS A C 1
ATOM 1474 O O . HIS A 1 188 ? -5.024 -11.831 -8.913 1.00 98.50 188 HIS A O 1
ATOM 1480 N N . SER A 1 189 ? -5.755 -11.776 -6.798 1.00 97.62 189 SER A N 1
ATOM 1481 C CA . SER A 1 189 ? -7.169 -11.634 -7.173 1.00 97.62 189 SER A CA 1
ATOM 1482 C C . SER A 1 189 ? -7.632 -10.192 -7.420 1.00 97.62 189 SER A C 1
ATOM 1484 O O . SER A 1 189 ? -8.632 -9.991 -8.109 1.00 97.62 189 SER A O 1
ATOM 1486 N N . CYS A 1 190 ? -6.948 -9.186 -6.859 1.00 97.44 190 CYS A N 1
ATOM 1487 C CA . CYS A 1 190 ? -7.440 -7.799 -6.802 1.00 97.44 190 CYS A CA 1
ATOM 1488 C C . CYS A 1 190 ? -6.419 -6.743 -7.267 1.00 97.44 190 CYS A C 1
ATOM 1490 O O . CYS A 1 190 ? -6.699 -5.542 -7.215 1.00 97.44 190 CYS A O 1
ATOM 1492 N N . GLY A 1 191 ? -5.212 -7.140 -7.671 1.00 97.06 191 GLY A N 1
ATOM 1493 C CA . GLY A 1 191 ? -4.100 -6.204 -7.816 1.00 97.06 191 GLY A CA 1
ATOM 1494 C C . GLY A 1 191 ? -4.020 -5.423 -9.136 1.00 97.06 191 GLY A C 1
ATOM 1495 O O . GLY A 1 191 ? -3.329 -4.400 -9.200 1.00 97.06 191 GLY A O 1
ATOM 1496 N N . MET A 1 192 ? -4.769 -5.817 -10.166 1.00 97.38 192 MET A N 1
ATOM 1497 C CA . MET A 1 192 ? -4.656 -5.287 -11.536 1.00 97.38 192 MET A CA 1
ATOM 1498 C C . MET A 1 192 ? -5.916 -4.545 -12.008 1.00 97.38 192 MET A C 1
ATOM 1500 O O . MET A 1 192 ? -6.268 -4.595 -13.187 1.00 97.38 192 MET A O 1
ATOM 1504 N N . TYR A 1 193 ? -6.597 -3.842 -11.095 1.00 94.06 193 TYR A N 1
ATOM 1505 C CA . TYR A 1 193 ? -7.860 -3.132 -11.366 1.00 94.06 193 TYR A CA 1
ATOM 1506 C C . TYR A 1 193 ? -8.917 -4.083 -11.965 1.00 94.06 193 TYR A C 1
ATOM 1508 O O . TYR A 1 193 ? -8.980 -5.250 -11.570 1.00 94.06 193 TYR A O 1
ATOM 1516 N N . ASP A 1 194 ? -9.717 -3.628 -12.933 1.00 93.50 194 ASP A N 1
ATOM 1517 C CA . ASP A 1 194 ? -10.726 -4.453 -13.620 1.00 93.50 194 ASP A CA 1
ATOM 1518 C C . ASP A 1 194 ? -10.108 -5.635 -14.383 1.00 93.50 194 ASP A C 1
ATOM 1520 O O . ASP A 1 194 ? -10.785 -6.612 -14.698 1.00 93.50 194 ASP A O 1
ATOM 1524 N N . TYR A 1 195 ? -8.798 -5.586 -14.650 1.00 95.88 195 TYR A N 1
ATOM 1525 C CA . TYR A 1 195 ? -8.078 -6.653 -15.333 1.00 95.88 195 TYR A CA 1
ATOM 1526 C C . TYR A 1 195 ? -7.619 -7.778 -14.392 1.00 95.88 195 TYR A C 1
ATOM 1528 O O . TYR A 1 195 ? -7.069 -8.765 -14.871 1.00 95.88 195 TYR A O 1
ATOM 1536 N N . SER A 1 196 ? -7.860 -7.687 -13.075 1.00 96.50 196 SER A N 1
ATOM 1537 C CA . SER A 1 196 ? -7.370 -8.674 -12.091 1.00 96.50 196 SER A CA 1
ATOM 1538 C C . SER A 1 196 ? -7.788 -10.109 -12.414 1.00 96.50 196 SER A C 1
ATOM 1540 O O . SER A 1 196 ? -6.936 -10.991 -12.447 1.00 96.50 196 SER A O 1
ATOM 1542 N N . GLY A 1 197 ? -9.057 -10.345 -12.765 1.00 95.81 197 GLY A N 1
ATOM 1543 C CA . GLY A 1 197 ? -9.525 -11.692 -13.118 1.00 95.81 197 GLY A CA 1
ATOM 1544 C C . GLY A 1 197 ? -8.871 -12.253 -14.389 1.00 95.81 197 GLY A C 1
ATOM 1545 O O . GLY A 1 197 ? -8.488 -13.420 -14.435 1.00 95.81 197 GLY A O 1
ATOM 1546 N N . GLN A 1 198 ? -8.686 -11.418 -15.417 1.00 97.25 198 GLN A N 1
ATOM 1547 C CA . GLN A 1 198 ? -8.024 -11.826 -16.664 1.00 97.25 198 GLN A CA 1
ATOM 1548 C C . GLN A 1 198 ? -6.517 -12.026 -16.478 1.00 97.25 198 GLN A C 1
ATOM 1550 O O . GLN A 1 198 ? -5.946 -12.947 -17.061 1.00 97.25 198 GLN A O 1
ATOM 1555 N N . PHE A 1 199 ? -5.873 -11.184 -15.669 1.00 97.88 199 PHE A N 1
ATOM 1556 C CA . PHE A 1 199 ? -4.458 -11.303 -15.336 1.00 97.88 199 PHE A CA 1
ATOM 1557 C C . PHE A 1 199 ? -4.186 -12.585 -14.549 1.00 97.88 199 PHE A C 1
ATOM 1559 O O . PHE A 1 199 ? -3.307 -13.352 -14.930 1.00 97.88 199 PHE A O 1
ATOM 1566 N N . ALA A 1 200 ? -4.991 -12.870 -13.522 1.00 97.69 200 ALA A N 1
ATOM 1567 C CA . ALA A 1 200 ? -4.902 -14.111 -12.762 1.00 97.69 200 ALA A CA 1
ATOM 1568 C C . ALA A 1 200 ? -5.046 -15.344 -13.670 1.00 97.69 200 ALA A C 1
ATOM 1570 O O . ALA A 1 200 ? -4.250 -16.270 -13.570 1.00 97.69 200 ALA A O 1
ATOM 1571 N N . PHE A 1 201 ? -5.995 -15.330 -14.614 1.00 97.19 201 PHE A N 1
ATOM 1572 C CA . PHE A 1 201 ? -6.215 -16.456 -15.526 1.00 97.19 201 PHE A CA 1
ATOM 1573 C C . PHE A 1 201 ? -5.098 -16.642 -16.567 1.00 97.19 201 PHE A C 1
ATOM 1575 O O . PHE A 1 201 ? -4.724 -17.769 -16.878 1.00 97.19 201 PHE A O 1
ATOM 1582 N N . LYS A 1 202 ? -4.583 -15.550 -17.147 1.00 97.81 202 LYS A N 1
ATOM 1583 C CA . LYS A 1 202 ? -3.615 -15.615 -18.258 1.00 97.81 202 LYS A CA 1
ATOM 1584 C C . LYS A 1 202 ? -2.156 -15.642 -17.809 1.00 97.81 202 LYS A C 1
ATOM 1586 O O . LYS A 1 202 ? -1.328 -16.198 -18.520 1.00 97.81 202 LYS A O 1
ATOM 1591 N N . VAL A 1 203 ? -1.844 -14.988 -16.692 1.00 98.19 203 VAL A N 1
ATOM 1592 C CA . VAL A 1 203 ? -0.473 -14.806 -16.186 1.00 98.19 203 VAL A CA 1
ATOM 1593 C C . VAL A 1 203 ? -0.242 -15.627 -14.921 1.00 98.19 203 VAL A C 1
ATOM 1595 O O . VAL A 1 203 ? 0.808 -16.243 -14.791 1.00 98.19 203 VAL A O 1
ATOM 1598 N N . GLY A 1 204 ? -1.212 -15.672 -14.003 1.00 97.75 204 GLY A N 1
ATOM 1599 C CA . GLY A 1 204 ? -1.136 -16.533 -12.816 1.00 97.75 204 GLY A CA 1
ATOM 1600 C C . GLY A 1 204 ? -0.190 -16.060 -11.709 1.00 97.75 204 GLY A C 1
ATOM 1601 O O . GLY A 1 204 ? 0.070 -16.825 -10.787 1.00 97.75 204 GLY A O 1
ATOM 1602 N N . LEU A 1 205 ? 0.297 -14.816 -11.761 1.00 98.50 205 LEU A N 1
ATOM 1603 C CA . LEU A 1 205 ? 1.223 -14.253 -10.769 1.00 98.50 205 LEU A CA 1
ATOM 1604 C C . LEU A 1 205 ? 0.542 -13.188 -9.891 1.00 98.50 205 LEU A C 1
ATOM 1606 O O . LEU A 1 205 ? -0.317 -12.452 -10.387 1.00 98.50 205 LEU A O 1
ATOM 1610 N N . PRO A 1 206 ? 0.890 -13.066 -8.599 1.00 98.69 206 PRO A N 1
ATOM 1611 C CA . PRO A 1 206 ? 0.543 -11.898 -7.798 1.00 98.69 206 PRO A CA 1
ATOM 1612 C C . PRO A 1 206 ? 1.181 -10.626 -8.369 1.00 98.69 206 PRO A C 1
ATOM 1614 O O . PRO A 1 206 ? 2.395 -10.537 -8.540 1.00 98.69 206 PRO A O 1
ATOM 1617 N N . ALA A 1 207 ? 0.371 -9.603 -8.634 1.00 98.56 207 ALA A N 1
ATOM 1618 C CA . ALA A 1 207 ? 0.881 -8.328 -9.123 1.00 98.56 207 ALA A CA 1
ATOM 1619 C C . ALA A 1 207 ? 0.085 -7.144 -8.578 1.00 98.56 207 ALA A C 1
ATOM 1621 O O . ALA A 1 207 ? -1.071 -7.285 -8.195 1.00 98.56 207 ALA A O 1
ATOM 1622 N N . LYS A 1 208 ? 0.687 -5.955 -8.562 1.00 98.56 208 LYS A N 1
ATOM 1623 C CA . LYS A 1 208 ? -0.011 -4.692 -8.310 1.00 98.56 208 LYS A CA 1
ATOM 1624 C C . LYS A 1 208 ? 0.446 -3.634 -9.302 1.00 98.56 208 LYS A C 1
ATOM 1626 O O . LYS A 1 208 ? 1.622 -3.287 -9.343 1.00 98.56 208 LYS A O 1
ATOM 1631 N N . SER A 1 209 ? -0.496 -3.075 -10.055 1.00 97.56 209 SER A N 1
ATOM 1632 C CA . SER A 1 209 ? -0.248 -1.930 -10.937 1.00 97.56 209 SER A CA 1
ATOM 1633 C C . SER A 1 209 ? -0.456 -0.581 -10.239 1.00 97.56 209 SER A C 1
ATOM 1635 O O . SER A 1 209 ? -1.249 -0.459 -9.295 1.00 97.56 209 SER A O 1
ATOM 1637 N N . GLY A 1 210 ? 0.229 0.445 -10.740 1.00 96.06 210 GLY A N 1
ATOM 1638 C CA . GLY A 1 210 ? 0.056 1.844 -10.361 1.00 96.06 210 GLY A CA 1
ATOM 1639 C C . GLY A 1 210 ? -0.175 2.738 -11.578 1.00 96.06 210 GLY A C 1
ATOM 1640 O O . GLY A 1 210 ? 0.282 2.445 -12.679 1.00 96.06 210 GLY A O 1
ATOM 1641 N N . VAL A 1 211 ? -0.867 3.864 -11.375 1.00 95.31 211 VAL A N 1
ATOM 1642 C CA . VAL A 1 211 ? -1.147 4.845 -12.443 1.00 95.31 211 VAL A CA 1
ATOM 1643 C C . VAL A 1 211 ? 0.123 5.509 -12.998 1.00 95.31 211 VAL A C 1
ATOM 1645 O O . VAL A 1 211 ? 0.111 6.024 -14.108 1.00 95.31 211 VAL A O 1
ATOM 1648 N N . CYS A 1 212 ? 1.241 5.428 -12.270 1.00 94.00 212 CYS A N 1
ATOM 1649 C CA . CYS A 1 212 ? 2.569 5.851 -12.722 1.00 94.00 212 CYS A CA 1
ATOM 1650 C C . CYS A 1 212 ? 3.149 5.000 -13.869 1.00 94.00 212 CYS A C 1
ATOM 1652 O O . CYS A 1 212 ? 4.210 5.334 -14.385 1.00 94.00 212 CYS A O 1
ATOM 1654 N N . GLY A 1 213 ? 2.502 3.888 -14.241 1.00 96.19 213 GLY A N 1
ATOM 1655 C CA . GLY A 1 213 ? 3.019 2.915 -15.209 1.00 96.19 213 GLY A CA 1
ATOM 1656 C C . GLY A 1 213 ? 3.857 1.797 -14.580 1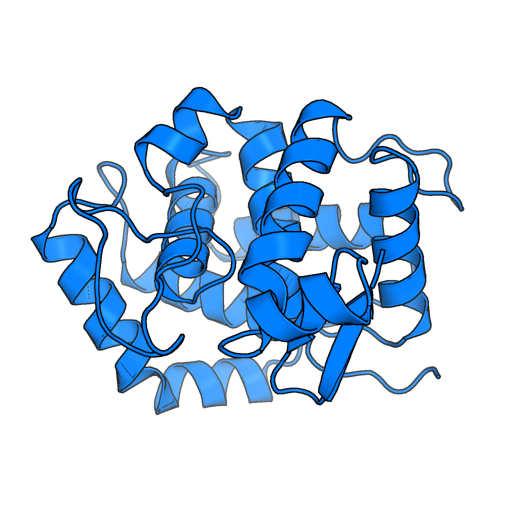.00 96.19 213 GLY A C 1
ATOM 1657 O O . GLY A 1 213 ? 4.236 0.855 -15.272 1.00 96.19 213 GLY A O 1
ATOM 1658 N N . GLY A 1 214 ? 4.111 1.862 -13.270 1.00 95.62 214 GLY A N 1
ATOM 1659 C CA . GLY A 1 214 ? 4.786 0.808 -12.520 1.00 95.62 214 GLY A CA 1
ATOM 1660 C C . GLY A 1 214 ? 3.899 -0.418 -12.286 1.00 95.62 214 GLY A C 1
ATOM 1661 O O . GLY A 1 214 ? 2.686 -0.309 -12.078 1.00 95.62 214 GLY A O 1
ATOM 1662 N N . MET A 1 215 ? 4.525 -1.593 -12.272 1.00 97.44 215 MET A N 1
ATOM 1663 C CA . MET A 1 215 ? 3.896 -2.858 -11.901 1.00 97.44 215 MET A CA 1
ATOM 1664 C C . MET A 1 215 ? 4.836 -3.631 -10.981 1.00 97.44 215 MET A C 1
ATOM 1666 O O . MET A 1 215 ? 5.951 -3.967 -11.369 1.00 97.44 215 MET A O 1
ATOM 1670 N N . LEU A 1 216 ? 4.383 -3.893 -9.759 1.00 98.00 216 LEU A N 1
ATOM 1671 C CA . LEU A 1 216 ? 5.048 -4.797 -8.830 1.00 98.00 216 LEU A CA 1
ATOM 1672 C C . LEU A 1 216 ? 4.581 -6.220 -9.148 1.00 98.00 216 LEU A C 1
ATOM 1674 O O . LEU A 1 216 ? 3.376 -6.454 -9.144 1.00 98.00 216 LEU A O 1
ATOM 1678 N N . VAL A 1 217 ? 5.495 -7.144 -9.429 1.00 98.44 217 VAL A N 1
ATOM 1679 C CA . VAL A 1 217 ? 5.184 -8.547 -9.752 1.00 98.44 217 VAL A CA 1
ATOM 1680 C C . VAL A 1 217 ? 5.999 -9.436 -8.826 1.00 98.44 217 VAL A C 1
ATOM 1682 O O . VAL A 1 217 ? 7.193 -9.185 -8.668 1.00 98.44 217 VAL A O 1
ATOM 1685 N N . VAL A 1 218 ? 5.348 -10.426 -8.217 1.00 97.88 218 VAL A N 1
ATOM 1686 C CA . VAL A 1 218 ? 5.962 -11.412 -7.317 1.00 97.88 218 VAL A CA 1
ATOM 1687 C C . VAL A 1 218 ? 5.888 -12.790 -7.952 1.00 97.88 218 VAL A C 1
ATOM 1689 O O . VAL A 1 218 ? 4.798 -13.133 -8.464 1.00 97.88 218 VAL A O 1
#

Organism: Laodelphax striatellus (NCBI:txid195883)

Secondary structure (DSSP, 8-state):
----EE-GGGHHHHHHHHHHHHHHHHHHHHHS--S--SS-TT-----TTSS-S-TTSHHHHHHHHHHHHHHSSTTS-HHHHHHHHHHHHHHHTTT--EEE-HHHHHHHHHT-HHHHHHHHHHHHTT-SPTT--HHHHHHHHHHHHTEEE-HHHHHHHHHHHHTTTB-TTT--B-S-HHHHHHHHHHHHHHTTGGGHHHHHHHT-S-EEE-TTS-EEE-

InterPro domains:
  IPR012338 Beta-lactamase/transpeptidase-like [G3DSA:3.40.710.10] (1-218)
  IPR012338 Beta-lactamase/transpeptidase-like [SSF56601] (3-217)
  IPR015868 Glutaminase [PF04960] (2-218)
  IPR015868 Glutaminase [PTHR12544] (2-218)